Protein AF-A0A7K2EGH5-F1 (afdb_monomer)

pLDDT: mean 81.33, std 20.01, range [26.56, 98.5]

Structure (mmCIF, N/CA/C/O backbone):
data_AF-A0A7K2EGH5-F1
#
_entry.id   AF-A0A7K2EGH5-F1
#
loop_
_atom_site.group_PDB
_atom_site.id
_atom_site.type_symbol
_atom_site.label_atom_id
_atom_site.label_alt_id
_atom_site.label_comp_id
_atom_site.label_asym_id
_atom_site.label_entity_id
_atom_site.label_seq_id
_atom_site.pdbx_PDB_ins_code
_atom_site.Cartn_x
_atom_site.Cartn_y
_atom_site.Cartn_z
_atom_site.occupancy
_atom_site.B_iso_or_equiv
_atom_site.auth_seq_id
_atom_site.auth_comp_id
_atom_site.auth_asym_id
_atom_site.auth_atom_id
_atom_site.pdbx_PDB_model_num
ATOM 1 N N . MET A 1 1 ? 44.942 -10.253 -55.613 1.00 32.75 1 MET A N 1
ATOM 2 C CA . MET A 1 1 ? 45.503 -9.941 -56.945 1.00 32.75 1 MET A CA 1
ATOM 3 C C . MET A 1 1 ? 44.494 -10.437 -57.978 1.00 32.75 1 MET A C 1
ATOM 5 O O . MET A 1 1 ? 44.176 -11.612 -57.946 1.00 32.75 1 MET A O 1
ATOM 9 N N . ALA A 1 2 ? 43.910 -9.494 -58.725 1.00 34.31 2 ALA A N 1
ATOM 10 C CA . ALA A 1 2 ? 42.990 -9.564 -59.875 1.00 34.31 2 ALA A CA 1
ATOM 11 C C . ALA A 1 2 ? 42.270 -10.885 -60.254 1.00 34.31 2 ALA A C 1
ATOM 13 O O . ALA A 1 2 ? 42.917 -11.848 -60.643 1.00 34.31 2 ALA A O 1
ATOM 14 N N . TYR A 1 3 ? 40.927 -10.867 -60.277 1.00 30.36 3 TYR A N 1
ATOM 15 C CA . TYR A 1 3 ? 40.066 -10.806 -61.484 1.00 30.36 3 TYR A CA 1
ATOM 16 C C . TYR A 1 3 ? 38.635 -11.282 -61.155 1.00 30.36 3 TYR A C 1
ATOM 18 O O . TYR A 1 3 ? 38.460 -12.393 -60.674 1.00 30.36 3 TYR A O 1
ATOM 26 N N . SER A 1 4 ? 37.610 -10.492 -61.498 1.00 26.56 4 SER A N 1
ATOM 27 C CA . SER A 1 4 ? 36.359 -11.030 -62.060 1.00 26.56 4 SER A CA 1
ATOM 28 C C . SER A 1 4 ? 35.545 -9.918 -62.730 1.00 26.56 4 SER A C 1
ATOM 30 O O . SER A 1 4 ? 35.236 -8.892 -62.127 1.00 26.56 4 SER A O 1
ATOM 32 N N . LYS A 1 5 ? 35.243 -10.134 -64.010 1.00 35.88 5 LYS A N 1
ATOM 33 C CA . LYS A 1 5 ? 34.400 -9.339 -64.908 1.00 35.88 5 LYS A CA 1
ATOM 34 C C . LYS A 1 5 ? 33.495 -10.361 -65.607 1.00 35.88 5 LYS A C 1
ATOM 36 O O . LYS A 1 5 ? 34.054 -11.294 -66.165 1.00 35.88 5 LYS A O 1
ATOM 41 N N . HIS A 1 6 ? 32.172 -10.181 -65.559 1.00 31.16 6 HIS A N 1
ATOM 42 C CA . HIS A 1 6 ? 31.101 -10.632 -66.488 1.00 31.16 6 HIS A CA 1
ATOM 43 C C . HIS A 1 6 ? 29.769 -10.395 -65.731 1.00 31.16 6 HIS A C 1
ATOM 45 O O . HIS A 1 6 ? 29.645 -10.874 -64.615 1.00 31.16 6 HIS A O 1
ATOM 51 N N . LEU A 1 7 ? 28.799 -9.545 -66.098 1.00 32.88 7 LEU A N 1
ATOM 52 C CA . LEU A 1 7 ? 28.110 -9.219 -67.361 1.00 32.88 7 LEU A CA 1
ATOM 53 C C . LEU A 1 7 ? 27.307 -10.399 -67.941 1.00 32.88 7 LEU A C 1
ATOM 55 O O . LEU A 1 7 ? 27.859 -11.146 -68.734 1.00 32.88 7 LEU A O 1
ATOM 59 N N . PHE A 1 8 ? 26.027 -10.512 -67.547 1.00 29.58 8 PHE A N 1
ATOM 60 C CA . PHE A 1 8 ? 24.868 -11.018 -68.319 1.00 29.58 8 PHE A CA 1
ATOM 61 C C . PHE A 1 8 ? 23.580 -10.489 -67.638 1.00 29.58 8 PHE A C 1
ATOM 63 O O . PHE A 1 8 ? 23.379 -10.736 -66.457 1.00 29.58 8 PHE A O 1
ATOM 70 N N . THR A 1 9 ? 22.908 -9.465 -68.172 1.00 30.81 9 THR A N 1
ATOM 71 C CA . THR A 1 9 ? 21.774 -9.452 -69.130 1.00 30.81 9 THR A CA 1
ATOM 72 C C . THR A 1 9 ? 20.442 -9.994 -68.589 1.00 30.81 9 THR A C 1
ATOM 74 O O . THR A 1 9 ? 20.323 -11.149 -68.201 1.00 30.81 9 THR A O 1
ATOM 77 N N . ASN A 1 10 ? 19.440 -9.109 -68.641 1.00 31.25 10 ASN A N 1
ATOM 78 C CA . ASN A 1 10 ? 18.025 -9.282 -68.317 1.00 31.25 10 ASN A CA 1
ATOM 79 C C . ASN A 1 10 ? 17.342 -10.462 -69.028 1.00 31.25 10 ASN A C 1
ATOM 81 O O . ASN A 1 10 ? 17.524 -10.651 -70.230 1.00 31.25 10 ASN A O 1
ATOM 85 N N . LEU A 1 11 ? 16.423 -11.117 -68.315 1.00 30.14 11 LEU A N 1
ATOM 86 C CA . LEU A 1 11 ? 15.281 -11.832 -68.887 1.00 30.14 11 LEU A CA 1
ATOM 87 C C . LEU A 1 11 ? 14.050 -11.589 -68.006 1.00 30.14 11 LEU A C 1
ATOM 89 O O . LEU A 1 11 ? 13.949 -12.053 -66.874 1.00 30.14 11 LEU A O 1
ATOM 93 N N . THR A 1 12 ? 13.127 -10.805 -68.547 1.00 37.56 12 THR A N 1
ATOM 94 C CA . THR A 1 12 ? 11.738 -10.680 -68.116 1.00 37.56 12 THR A CA 1
ATOM 95 C C . THR A 1 12 ? 10.960 -11.936 -68.515 1.00 37.56 12 THR A C 1
ATOM 97 O O . THR A 1 12 ? 11.071 -12.380 -69.652 1.00 37.56 12 THR A O 1
ATOM 100 N N . SER A 1 13 ? 10.127 -12.478 -67.622 1.00 30.70 13 SER A N 1
ATOM 101 C CA . SER A 1 13 ? 8.712 -12.792 -67.903 1.00 30.70 13 SER A CA 1
ATOM 102 C C . SER A 1 13 ? 8.074 -13.608 -66.774 1.00 30.70 13 SER A C 1
ATOM 104 O O . SER A 1 13 ? 8.502 -14.708 -66.445 1.00 30.70 13 SER A O 1
ATOM 106 N N . ALA A 1 14 ? 7.001 -13.020 -66.251 1.00 31.66 14 ALA A N 1
ATOM 107 C CA . ALA A 1 14 ? 5.847 -13.587 -65.571 1.00 31.66 14 ALA A CA 1
ATOM 108 C C . ALA A 1 14 ? 5.720 -15.120 -65.474 1.00 31.66 14 ALA A C 1
ATOM 110 O O . ALA A 1 14 ? 5.573 -15.817 -66.476 1.00 31.66 14 ALA A O 1
ATOM 111 N N . MET A 1 15 ? 5.495 -15.589 -64.245 1.00 29.05 15 MET A N 1
ATOM 112 C CA . MET A 1 15 ? 4.479 -16.605 -63.999 1.00 29.05 15 MET A CA 1
ATOM 113 C C . MET A 1 15 ? 3.771 -16.315 -62.673 1.00 29.05 15 MET A C 1
ATOM 115 O O . MET A 1 15 ? 4.354 -16.372 -61.596 1.00 29.05 15 MET A O 1
ATOM 119 N N . ARG A 1 16 ? 2.492 -15.949 -62.799 1.00 35.00 16 ARG A N 1
ATOM 120 C CA . ARG A 1 16 ? 1.503 -15.906 -61.722 1.00 35.00 16 ARG A CA 1
ATOM 121 C C . ARG A 1 16 ? 1.398 -17.299 -61.114 1.00 35.00 16 ARG A C 1
ATOM 123 O O . ARG A 1 16 ? 1.138 -18.223 -61.876 1.00 35.00 16 ARG A O 1
ATOM 130 N N . HIS A 1 17 ? 1.489 -17.426 -59.794 1.00 31.05 17 HIS A N 1
ATOM 131 C CA . HIS A 1 17 ? 0.768 -18.449 -59.041 1.00 31.05 17 HIS A CA 1
ATOM 132 C C . HIS A 1 17 ? 0.193 -17.812 -57.776 1.00 31.05 17 HIS A C 1
ATOM 134 O O . HIS A 1 17 ? 0.881 -17.183 -56.979 1.00 31.05 17 HIS A O 1
ATOM 140 N N . THR A 1 18 ? -1.121 -17.932 -57.698 1.00 33.72 18 THR A N 1
ATOM 141 C CA . THR A 1 18 ? -2.037 -17.510 -56.651 1.00 33.72 18 THR A CA 1
ATOM 142 C C . THR A 1 18 ? -1.929 -18.477 -55.474 1.00 33.72 18 THR A C 1
ATOM 144 O O . THR A 1 18 ? -2.075 -19.673 -55.702 1.00 33.72 18 THR A O 1
ATOM 147 N N . ALA A 1 19 ? -1.755 -17.989 -54.243 1.00 30.47 19 ALA A N 1
ATOM 148 C CA . ALA A 1 19 ? -2.269 -18.640 -53.032 1.00 30.47 19 ALA A CA 1
ATOM 149 C C . ALA A 1 19 ? -2.114 -17.716 -51.812 1.00 30.47 19 ALA A C 1
ATOM 151 O O . ALA A 1 19 ? -1.002 -17.377 -51.429 1.00 30.47 19 ALA A O 1
ATOM 152 N N . PHE A 1 20 ? -3.267 -17.305 -51.268 1.00 35.19 20 PHE A N 1
ATOM 153 C CA . PHE A 1 20 ? -3.583 -17.117 -49.846 1.00 35.19 20 PHE A CA 1
ATOM 154 C C . PHE A 1 20 ? -2.434 -16.786 -48.886 1.00 35.19 20 PHE A C 1
ATOM 156 O O . PHE A 1 20 ? -1.647 -17.671 -48.611 1.00 35.19 20 PHE A O 1
ATOM 163 N N . TYR A 1 21 ? -2.464 -15.613 -48.240 1.00 29.14 21 TYR A N 1
ATOM 164 C CA . TYR A 1 21 ? -2.294 -15.513 -46.782 1.00 29.14 21 TYR A CA 1
ATOM 165 C C . TYR A 1 21 ? -2.886 -14.193 -46.258 1.00 29.14 21 TYR A C 1
ATOM 167 O O . TYR A 1 21 ? -2.481 -13.107 -46.655 1.00 29.14 21 TYR A O 1
ATOM 175 N N . LEU A 1 22 ? -3.905 -14.372 -45.414 1.00 27.28 22 LEU A N 1
ATOM 176 C CA . LEU A 1 22 ? -4.302 -13.585 -44.246 1.00 27.28 22 LEU A CA 1
ATOM 177 C C . LEU A 1 22 ? -4.285 -12.047 -44.327 1.00 27.28 22 LEU A C 1
ATOM 179 O O . LEU A 1 22 ? -3.252 -11.386 -44.294 1.00 27.28 22 LEU A O 1
ATOM 183 N N . PHE A 1 23 ? -5.495 -11.490 -44.290 1.00 33.00 23 PHE A N 1
ATOM 184 C CA . PHE A 1 23 ? -5.764 -10.177 -43.715 1.00 33.00 23 PHE A CA 1
ATOM 185 C C . PHE A 1 23 ? -5.203 -10.129 -42.284 1.00 33.00 23 PHE A C 1
ATOM 187 O O . PHE A 1 23 ? -5.751 -10.779 -41.398 1.00 33.00 23 PHE A O 1
ATOM 194 N N . THR A 1 24 ? -4.178 -9.315 -42.047 1.00 31.05 24 THR A N 1
ATOM 195 C CA . THR A 1 24 ? -3.902 -8.779 -40.710 1.00 31.05 24 THR A CA 1
ATOM 196 C C . THR A 1 24 ? -3.952 -7.267 -40.817 1.00 31.05 24 THR A C 1
ATOM 198 O O . THR A 1 24 ? -2.964 -6.588 -41.082 1.00 31.05 24 THR A O 1
ATOM 201 N N . VAL A 1 25 ? -5.165 -6.738 -40.691 1.00 28.34 25 VAL A N 1
ATOM 202 C CA . VAL A 1 25 ? -5.377 -5.328 -40.385 1.00 28.34 25 VAL A CA 1
ATOM 203 C C . VAL A 1 25 ? -5.115 -5.197 -38.887 1.00 28.34 25 VAL A C 1
ATOM 205 O O . VAL A 1 25 ? -6.014 -5.423 -38.085 1.00 28.34 25 VAL A O 1
ATOM 208 N N . THR A 1 26 ? -3.882 -4.874 -38.497 1.00 34.72 26 THR A N 1
ATOM 209 C CA . THR A 1 26 ? -3.624 -4.359 -37.146 1.00 34.72 26 THR A CA 1
ATOM 210 C C . THR A 1 26 ? -3.926 -2.871 -37.181 1.00 34.72 26 THR A C 1
ATOM 212 O O . THR A 1 26 ? -3.067 -2.032 -37.443 1.00 34.72 26 THR A O 1
ATOM 215 N N . LEU A 1 27 ? -5.204 -2.561 -37.003 1.00 30.80 27 LEU A N 1
ATOM 216 C CA . LEU A 1 27 ? -5.677 -1.216 -36.741 1.00 30.80 27 LEU A CA 1
ATOM 217 C C . LEU A 1 27 ? -5.320 -0.909 -35.280 1.00 30.80 27 LEU A C 1
ATOM 219 O O . LEU A 1 27 ? -6.081 -1.240 -34.376 1.00 30.80 27 LEU A O 1
ATOM 223 N N . LEU A 1 28 ? -4.151 -0.316 -35.027 1.00 36.62 28 LEU A N 1
ATOM 224 C CA . LEU A 1 28 ? -3.889 0.325 -33.739 1.00 36.62 28 LEU A CA 1
ATOM 225 C C . LEU A 1 28 ? -4.663 1.651 -33.736 1.00 36.62 28 LEU A C 1
ATOM 227 O O . LEU A 1 28 ? -4.104 2.721 -33.972 1.00 36.62 28 LEU A O 1
ATOM 231 N N . LEU A 1 29 ? -5.984 1.573 -33.539 1.00 30.59 29 LEU A N 1
ATOM 232 C CA . LEU A 1 29 ? -6.710 2.702 -32.979 1.00 30.59 29 LEU A CA 1
ATOM 233 C C . LEU A 1 29 ? -6.189 2.836 -31.549 1.00 30.59 29 LEU A C 1
ATOM 235 O O . LEU A 1 29 ? -6.614 2.110 -30.656 1.00 30.59 29 LEU A O 1
ATOM 239 N N . ILE A 1 30 ? -5.280 3.782 -31.334 1.00 40.62 30 ILE A N 1
ATOM 240 C CA . ILE A 1 30 ? -5.240 4.483 -30.056 1.00 40.62 30 ILE A CA 1
ATOM 241 C C . ILE A 1 30 ? -6.547 5.270 -30.042 1.00 40.62 30 ILE A C 1
ATOM 243 O O . ILE A 1 30 ? -6.625 6.405 -30.512 1.00 40.62 30 ILE A O 1
ATOM 247 N N . ALA A 1 31 ? -7.624 4.605 -29.629 1.00 34.78 31 ALA A N 1
ATOM 248 C CA . ALA A 1 31 ? -8.765 5.332 -29.142 1.00 34.78 31 ALA A CA 1
ATOM 249 C C . ALA A 1 31 ? -8.223 6.106 -27.941 1.00 34.78 31 ALA A C 1
ATOM 251 O O . ALA A 1 31 ? -7.806 5.513 -26.952 1.00 34.78 31 ALA A O 1
ATOM 252 N N . ALA A 1 32 ? -8.185 7.430 -28.050 1.00 39.72 32 ALA A N 1
ATOM 253 C CA . ALA A 1 32 ? -8.301 8.276 -26.878 1.00 39.72 32 ALA A CA 1
ATOM 254 C C . ALA A 1 32 ? -9.717 8.041 -26.325 1.00 39.72 32 ALA A C 1
ATOM 256 O O . ALA A 1 32 ? -10.619 8.848 -26.521 1.00 39.72 32 ALA A O 1
ATOM 257 N N . THR A 1 33 ? -9.955 6.846 -25.786 1.00 39.53 33 THR A N 1
ATOM 258 C CA . THR A 1 33 ? -11.069 6.585 -24.891 1.00 39.53 33 THR A CA 1
ATOM 259 C C . THR A 1 33 ? -10.842 7.484 -23.696 1.00 39.53 33 THR A C 1
ATOM 261 O O . THR A 1 33 ? -9.722 7.540 -23.188 1.00 39.53 33 THR A O 1
ATOM 264 N N . ASP A 1 34 ? -11.878 8.222 -23.306 1.00 43.69 34 ASP A N 1
ATOM 265 C CA . ASP A 1 34 ? -11.910 8.981 -22.062 1.00 43.69 34 ASP A CA 1
ATOM 266 C C . ASP A 1 34 ? -11.242 8.160 -20.952 1.00 43.69 34 ASP A C 1
ATOM 268 O O . ASP A 1 34 ? -11.784 7.155 -20.496 1.00 43.69 34 ASP A O 1
ATOM 272 N N . ALA A 1 35 ? -10.044 8.573 -20.527 1.00 50.75 35 ALA A N 1
ATOM 273 C CA . ALA A 1 35 ? -9.257 7.895 -19.491 1.00 50.75 35 ALA A CA 1
ATOM 274 C C . ALA A 1 35 ? -9.939 7.931 -18.104 1.00 50.75 35 ALA A C 1
ATOM 276 O O . ALA A 1 35 ? -9.420 7.405 -17.126 1.00 50.75 35 ALA A O 1
ATOM 277 N N . ARG A 1 36 ? -11.131 8.533 -18.024 1.00 53.69 36 ARG A N 1
ATOM 278 C CA . ARG A 1 36 ? -11.924 8.765 -16.816 1.00 53.69 36 ARG A CA 1
ATOM 279 C C . ARG A 1 36 ? -12.802 7.576 -16.402 1.00 53.69 36 ARG A C 1
ATOM 281 O O . ARG A 1 36 ? -13.695 7.754 -15.592 1.00 53.69 36 ARG A O 1
ATOM 288 N N . GLY A 1 37 ? -12.600 6.378 -16.958 1.00 61.28 37 GLY A N 1
ATOM 289 C CA . GLY A 1 37 ? -13.434 5.221 -16.592 1.00 61.28 37 GLY A CA 1
ATOM 290 C C . GLY A 1 37 ? -12.858 3.840 -16.888 1.00 61.28 37 GLY A C 1
ATOM 291 O O . GLY A 1 37 ? -13.597 2.860 -16.840 1.00 61.28 37 GLY A O 1
ATOM 292 N N . GLN A 1 38 ? -11.574 3.735 -17.234 1.00 74.19 38 GLN A N 1
ATOM 293 C CA . GLN A 1 38 ? -10.945 2.425 -17.369 1.00 74.19 38 GLN A CA 1
ATOM 294 C C . GLN A 1 38 ? -10.431 1.987 -15.997 1.00 74.19 38 GLN A C 1
ATOM 296 O O . GLN A 1 38 ? -9.644 2.717 -15.396 1.00 74.19 38 GLN A O 1
ATOM 301 N N . ALA A 1 39 ? -10.888 0.819 -15.537 1.00 83.81 39 ALA A N 1
ATOM 302 C CA . ALA A 1 39 ? -10.336 0.149 -14.365 1.00 83.81 39 ALA A CA 1
ATOM 303 C C . ALA A 1 39 ? -8.823 -0.051 -14.529 1.00 83.81 39 ALA A C 1
ATOM 305 O O . ALA A 1 39 ? -8.337 -0.295 -15.645 1.00 83.81 39 ALA A O 1
ATOM 306 N N . GLY A 1 40 ? -8.095 0.034 -13.420 1.00 87.81 40 GLY A N 1
ATOM 307 C CA . GLY A 1 40 ? -6.692 -0.333 -13.369 1.00 87.81 40 GLY A CA 1
ATOM 308 C C . GLY A 1 40 ? -6.459 -1.794 -13.773 1.00 87.81 40 GLY A C 1
ATOM 309 O O . GLY A 1 40 ? -7.398 -2.587 -13.882 1.00 87.81 40 GLY A O 1
ATOM 310 N N . PRO A 1 41 ? -5.202 -2.188 -14.038 1.00 89.62 41 PRO A N 1
ATOM 311 C CA . PRO A 1 41 ? -4.878 -3.605 -14.137 1.00 89.62 41 PRO A CA 1
ATOM 312 C C . PRO A 1 41 ? -5.256 -4.308 -12.820 1.00 89.62 41 PRO A C 1
ATOM 314 O O . PRO A 1 41 ? -5.110 -3.692 -11.763 1.00 89.62 41 PRO A O 1
ATOM 317 N N . PRO A 1 42 ? -5.712 -5.572 -12.853 1.00 93.25 42 PRO A N 1
ATOM 318 C CA . PRO A 1 42 ? -5.961 -6.327 -11.628 1.00 93.25 42 PRO A CA 1
ATOM 319 C C . PRO A 1 42 ? -4.677 -6.433 -10.803 1.00 93.25 42 PRO A C 1
ATOM 321 O O . PRO A 1 42 ? -3.599 -6.617 -11.376 1.00 93.25 42 PRO A O 1
ATOM 324 N N . LEU A 1 43 ? -4.799 -6.343 -9.475 1.00 93.19 43 LEU A N 1
ATOM 325 C CA . LEU A 1 43 ? -3.675 -6.570 -8.560 1.00 93.19 43 LEU A CA 1
ATOM 326 C C . LEU A 1 43 ? -3.119 -7.995 -8.722 1.00 93.19 43 LEU A C 1
ATOM 328 O O . LEU A 1 43 ? -1.907 -8.194 -8.723 1.00 93.19 43 LEU A O 1
ATOM 332 N N . GLY A 1 44 ? -4.022 -8.952 -8.948 1.00 90.00 44 GLY A N 1
ATOM 333 C CA . GLY A 1 44 ? -3.735 -10.382 -8.967 1.00 90.00 44 GLY A CA 1
ATOM 334 C C . GLY A 1 44 ? -4.083 -11.034 -7.633 1.00 90.00 44 GLY A C 1
ATOM 335 O O . GLY A 1 44 ? -4.383 -10.348 -6.655 1.00 90.00 44 GLY A O 1
ATOM 336 N N . ASP A 1 45 ? -4.052 -12.359 -7.620 1.00 87.50 45 ASP A N 1
ATOM 337 C CA . ASP A 1 45 ? -4.227 -13.149 -6.404 1.00 87.50 45 ASP A CA 1
ATOM 338 C C . ASP A 1 45 ? -2.913 -13.108 -5.602 1.00 87.50 45 ASP A C 1
ATOM 340 O O . ASP A 1 45 ? -1.834 -13.105 -6.201 1.00 87.50 45 ASP A O 1
ATOM 344 N N . ASP A 1 46 ? -2.986 -13.093 -4.269 1.00 90.75 46 ASP A N 1
ATOM 345 C CA . ASP A 1 46 ? -1.817 -13.222 -3.383 1.00 90.75 46 ASP A CA 1
ATOM 346 C C . ASP A 1 46 ? -0.678 -12.212 -3.653 1.00 90.75 46 ASP A C 1
ATOM 348 O O . ASP A 1 46 ? 0.501 -12.553 -3.788 1.00 90.75 46 ASP A O 1
ATOM 352 N N . PHE A 1 47 ? -1.017 -10.924 -3.724 1.00 94.25 47 PHE A N 1
ATOM 353 C CA . PHE A 1 47 ? -0.057 -9.873 -4.042 1.00 94.25 47 PHE A CA 1
ATOM 354 C C . PHE A 1 47 ? 0.766 -9.443 -2.824 1.00 94.25 47 PHE A C 1
ATOM 356 O O . PHE A 1 47 ? 0.266 -8.808 -1.892 1.00 94.25 47 PHE A O 1
ATOM 363 N N . ILE A 1 48 ? 2.071 -9.708 -2.879 1.00 95.38 48 ILE A N 1
ATOM 364 C CA . ILE A 1 48 ? 3.043 -9.253 -1.880 1.00 95.38 48 ILE A CA 1
ATOM 365 C C . ILE A 1 48 ? 3.478 -7.824 -2.202 1.00 95.38 48 ILE A C 1
ATOM 367 O O . ILE A 1 48 ? 4.055 -7.577 -3.255 1.00 95.38 48 ILE A O 1
ATOM 371 N N . PHE A 1 49 ? 3.263 -6.874 -1.297 1.00 96.50 49 PHE A N 1
ATOM 372 C CA . PHE A 1 49 ? 3.804 -5.515 -1.417 1.00 96.50 49 PHE A CA 1
ATOM 373 C C . PHE A 1 49 ? 5.244 -5.444 -0.916 1.00 96.50 49 PHE A C 1
ATOM 375 O O . PHE A 1 49 ? 6.081 -4.766 -1.523 1.00 96.50 49 PHE A O 1
ATOM 382 N N . PHE A 1 50 ? 5.524 -6.129 0.194 1.00 96.69 50 PHE A N 1
ATOM 383 C CA . PHE A 1 50 ? 6.814 -6.063 0.863 1.00 96.69 50 PHE A CA 1
ATOM 384 C C . PHE A 1 50 ? 7.107 -7.318 1.688 1.00 96.69 50 PHE A C 1
ATOM 386 O O . PHE A 1 50 ? 6.346 -7.637 2.594 1.00 96.69 50 PHE A O 1
ATOM 393 N N . VAL A 1 51 ? 8.246 -7.951 1.408 1.00 95.44 51 VAL A N 1
ATOM 394 C CA . VAL A 1 51 ? 8.929 -8.944 2.256 1.00 95.44 51 VAL A CA 1
ATOM 395 C C . VAL A 1 51 ? 10.420 -8.758 1.975 1.00 95.44 51 VAL A C 1
ATOM 397 O O . VAL A 1 51 ? 10.846 -8.958 0.838 1.00 95.44 51 VAL A O 1
ATOM 400 N N . ASN A 1 52 ? 11.210 -8.306 2.95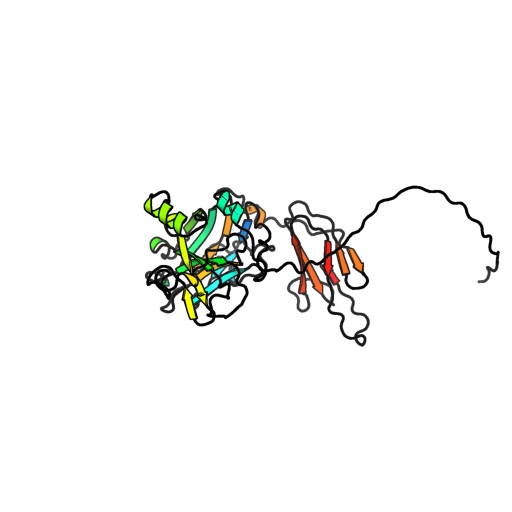6 1.00 92.56 52 ASN A N 1
ATOM 401 C CA . ASN A 1 52 ? 12.645 -7.995 2.787 1.00 92.56 52 ASN A CA 1
ATOM 402 C C . ASN A 1 52 ? 12.995 -7.031 1.634 1.00 92.56 52 ASN A C 1
ATOM 404 O O . ASN A 1 52 ? 14.138 -6.961 1.169 1.00 92.56 52 ASN A O 1
ATOM 408 N N . GLY A 1 53 ? 12.019 -6.264 1.158 1.00 90.75 53 GLY A N 1
ATOM 409 C CA . GLY A 1 53 ? 12.155 -5.420 -0.016 1.00 90.75 53 GLY A CA 1
ATOM 410 C C . GLY A 1 53 ? 10.811 -5.153 -0.678 1.00 90.75 53 GLY A C 1
ATOM 411 O O . GLY A 1 53 ? 9.878 -5.949 -0.596 1.00 90.75 53 GLY A O 1
ATOM 412 N N . THR A 1 54 ? 10.703 -4.003 -1.338 1.00 89.94 54 THR A N 1
ATOM 413 C CA . THR A 1 54 ? 9.495 -3.640 -2.083 1.00 89.94 54 THR A CA 1
ATOM 414 C C . THR A 1 54 ? 9.355 -4.518 -3.321 1.00 89.94 54 THR A C 1
ATOM 416 O O . THR A 1 54 ? 10.308 -4.665 -4.093 1.00 89.94 54 THR A O 1
ATOM 419 N N . ASN A 1 55 ? 8.150 -5.037 -3.557 1.00 87.62 55 ASN A N 1
ATOM 420 C CA . ASN A 1 55 ? 7.839 -5.754 -4.785 1.00 87.62 55 ASN A CA 1
ATOM 421 C C . ASN A 1 55 ? 8.103 -4.860 -6.007 1.00 87.62 55 ASN A C 1
ATOM 423 O O . ASN A 1 55 ? 7.657 -3.717 -6.087 1.00 87.62 55 ASN A O 1
ATOM 427 N N . THR A 1 56 ? 8.828 -5.398 -6.986 1.00 82.69 56 THR A N 1
ATOM 428 C CA . THR A 1 56 ? 9.224 -4.682 -8.208 1.00 82.69 56 THR A CA 1
ATOM 429 C C . THR A 1 56 ? 8.053 -4.194 -9.067 1.00 82.69 56 THR A C 1
ATOM 431 O O . THR A 1 56 ? 8.233 -3.271 -9.872 1.00 82.69 56 THR A O 1
ATOM 434 N N . LEU A 1 57 ? 6.873 -4.794 -8.886 1.00 84.19 57 LEU A N 1
ATOM 435 C CA . LEU A 1 57 ? 5.623 -4.410 -9.530 1.00 84.19 57 LEU A CA 1
ATOM 436 C C . LEU A 1 57 ? 4.975 -3.185 -8.888 1.00 84.19 57 LEU A C 1
ATOM 438 O O . LEU A 1 57 ? 4.160 -2.547 -9.549 1.00 84.19 57 LEU A O 1
ATOM 442 N N . VAL A 1 58 ? 5.360 -2.814 -7.661 1.00 89.69 58 VAL A N 1
ATOM 443 C CA . VAL A 1 58 ? 4.948 -1.557 -7.030 1.00 89.69 58 VAL A CA 1
ATOM 444 C C . VAL A 1 58 ? 5.760 -0.410 -7.649 1.00 89.69 58 VAL A C 1
ATOM 446 O O . VAL A 1 58 ? 6.986 -0.361 -7.502 1.00 89.69 58 VAL A O 1
ATOM 449 N N . PRO A 1 59 ? 5.124 0.533 -8.371 1.00 86.81 59 PRO A N 1
ATOM 450 C CA . PRO A 1 59 ? 5.864 1.517 -9.157 1.00 86.81 59 PRO A CA 1
ATOM 451 C C . PRO A 1 59 ? 6.723 2.493 -8.358 1.00 86.81 59 PRO A C 1
ATOM 453 O O . PRO A 1 59 ? 7.781 2.909 -8.845 1.00 86.81 59 PRO A O 1
ATOM 456 N N . SER A 1 60 ? 6.245 2.886 -7.182 1.00 91.94 60 SER A N 1
ATOM 457 C CA . SER A 1 60 ? 6.878 3.857 -6.298 1.00 91.94 60 SER A CA 1
ATOM 458 C C . SER A 1 60 ? 6.505 3.563 -4.845 1.00 91.94 60 SER A C 1
ATOM 460 O O . SER A 1 60 ? 5.462 2.976 -4.564 1.00 91.94 60 SER A O 1
ATOM 462 N N . PHE A 1 61 ? 7.388 3.939 -3.928 1.00 95.19 61 PHE A N 1
ATOM 463 C CA . PHE A 1 61 ? 7.242 3.713 -2.501 1.00 95.19 61 PHE A CA 1
ATOM 464 C C . PHE A 1 61 ? 7.890 4.872 -1.737 1.00 95.19 61 PHE A C 1
ATOM 466 O O . PHE A 1 61 ? 8.998 5.284 -2.085 1.00 95.19 61 PHE A O 1
ATOM 473 N N . ASP A 1 62 ? 7.190 5.383 -0.723 1.00 94.88 62 ASP A N 1
ATOM 474 C CA . ASP A 1 62 ? 7.584 6.596 0.012 1.00 94.88 62 ASP A CA 1
ATOM 475 C C . ASP A 1 62 ? 8.192 6.339 1.398 1.00 94.88 62 ASP A C 1
ATOM 477 O O . ASP A 1 62 ? 8.629 7.285 2.052 1.00 94.88 62 ASP A O 1
ATOM 481 N N . GLY A 1 63 ? 8.183 5.095 1.884 1.00 94.00 63 GLY A N 1
ATOM 482 C CA . GLY A 1 63 ? 8.814 4.754 3.159 1.00 94.00 63 GLY A CA 1
ATOM 483 C C . GLY A 1 63 ? 10.324 4.551 3.024 1.00 94.00 63 GLY A C 1
ATOM 484 O O . GLY A 1 63 ? 10.881 4.508 1.924 1.00 94.00 63 GLY A O 1
ATOM 485 N N . ASN A 1 64 ? 10.996 4.371 4.159 1.00 96.88 64 ASN A N 1
ATOM 486 C CA . ASN A 1 64 ? 12.392 3.943 4.173 1.00 96.88 64 ASN A CA 1
ATOM 487 C C . ASN A 1 64 ? 12.457 2.423 4.334 1.00 96.88 64 ASN A C 1
ATOM 489 O O . ASN A 1 64 ? 11.680 1.848 5.086 1.00 96.88 64 ASN A O 1
ATOM 493 N N . ILE A 1 65 ? 13.402 1.773 3.660 1.00 96.94 65 ILE A N 1
ATOM 494 C CA . ILE A 1 65 ? 13.732 0.368 3.928 1.00 96.94 65 ILE A CA 1
ATOM 495 C C . ILE A 1 65 ? 14.975 0.365 4.807 1.00 96.94 65 ILE A C 1
ATOM 497 O O . ILE A 1 65 ? 16.008 0.914 4.409 1.00 96.94 65 ILE A O 1
ATOM 501 N N . ILE A 1 66 ? 14.871 -0.234 5.988 1.00 97.25 66 ILE A N 1
ATOM 502 C CA . ILE A 1 66 ? 15.966 -0.338 6.956 1.00 97.25 66 ILE A CA 1
ATOM 503 C C . ILE A 1 66 ? 16.165 -1.798 7.370 1.00 97.25 66 ILE A C 1
ATOM 505 O O . ILE A 1 66 ? 15.266 -2.619 7.215 1.00 97.25 66 ILE A O 1
ATO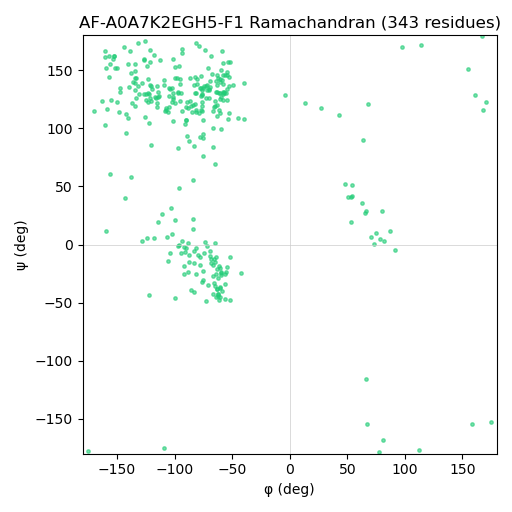M 509 N N . GLU A 1 67 ? 17.340 -2.124 7.903 1.00 97.44 67 GLU A N 1
ATOM 510 C CA . GLU A 1 67 ? 17.567 -3.416 8.563 1.00 97.44 67 GLU A CA 1
ATOM 511 C C . GLU A 1 67 ? 16.778 -3.457 9.880 1.00 97.44 67 GLU A C 1
ATOM 513 O O . GLU A 1 67 ? 16.802 -2.482 10.640 1.00 97.44 67 GLU A O 1
ATOM 518 N N . ASP A 1 68 ? 16.098 -4.571 10.164 1.00 95.00 68 ASP A N 1
ATOM 519 C CA . ASP A 1 68 ? 15.437 -4.780 11.451 1.00 95.00 68 ASP A CA 1
ATOM 520 C C . ASP A 1 68 ? 16.508 -4.808 12.558 1.00 95.00 68 ASP A C 1
ATOM 522 O O . ASP A 1 68 ? 17.398 -5.666 12.548 1.00 95.00 68 ASP A O 1
ATOM 526 N N . PRO A 1 69 ? 16.459 -3.900 13.550 1.00 89.56 69 PRO A N 1
ATOM 527 C CA . PRO A 1 69 ? 17.448 -3.881 14.623 1.00 89.56 69 PRO A CA 1
ATOM 528 C C . PRO A 1 69 ? 17.500 -5.177 15.445 1.00 89.56 69 PRO A C 1
ATOM 530 O O . PRO A 1 69 ? 18.515 -5.445 16.095 1.00 89.56 69 PRO A O 1
ATOM 533 N N . ALA A 1 70 ? 16.411 -5.953 15.466 1.00 91.12 70 ALA A N 1
ATOM 534 C CA . ALA A 1 70 ? 16.335 -7.240 16.150 1.00 91.12 70 ALA A CA 1
ATOM 535 C C . ALA A 1 70 ? 16.785 -8.418 15.268 1.00 91.12 70 ALA A C 1
ATOM 537 O O . ALA A 1 70 ? 17.227 -9.434 15.811 1.00 91.12 70 ALA A O 1
ATOM 538 N N . ASP A 1 71 ? 16.718 -8.275 13.943 1.00 92.31 71 ASP A N 1
ATOM 539 C CA . ASP A 1 71 ? 17.139 -9.277 12.965 1.00 92.31 71 ASP A CA 1
ATOM 540 C C . ASP A 1 71 ? 17.803 -8.609 11.744 1.00 92.31 71 ASP A C 1
ATOM 542 O O . ASP A 1 71 ? 17.127 -8.232 10.793 1.00 92.31 71 ASP A O 1
ATOM 546 N N . PRO A 1 72 ? 19.142 -8.505 11.698 1.00 91.12 72 PRO A N 1
ATOM 547 C CA . PRO A 1 72 ? 19.835 -7.828 10.602 1.00 91.12 72 PRO A CA 1
ATOM 548 C C . PRO A 1 72 ? 19.750 -8.577 9.262 1.00 91.12 72 PRO A C 1
ATOM 550 O O . PRO A 1 72 ? 20.260 -8.086 8.258 1.00 91.12 72 PRO A O 1
ATOM 553 N N . THR A 1 73 ? 19.180 -9.787 9.233 1.00 90.19 73 THR A N 1
ATOM 554 C CA . THR A 1 73 ? 18.888 -10.493 7.978 1.00 90.19 73 THR A CA 1
ATOM 555 C C . THR A 1 73 ? 17.524 -10.130 7.403 1.00 90.19 73 THR A C 1
ATOM 557 O O . THR A 1 73 ? 17.247 -10.483 6.259 1.00 90.19 73 THR A O 1
ATOM 560 N N . ASN A 1 74 ? 16.723 -9.396 8.175 1.00 94.12 74 ASN A N 1
ATOM 561 C CA . ASN A 1 74 ? 15.401 -8.934 7.818 1.00 94.12 74 ASN A CA 1
ATOM 562 C C . ASN A 1 74 ? 15.424 -7.434 7.479 1.00 94.12 74 ASN A C 1
ATOM 564 O O . ASN A 1 74 ? 16.026 -6.628 8.192 1.00 94.12 74 ASN A O 1
ATOM 568 N N . ALA A 1 75 ? 14.766 -7.047 6.394 1.00 96.56 75 ALA A N 1
ATOM 569 C CA . ALA A 1 75 ? 14.527 -5.658 6.031 1.00 96.56 75 ALA A CA 1
ATOM 570 C C . ALA A 1 75 ? 13.073 -5.311 6.338 1.00 96.56 75 ALA A C 1
ATOM 572 O O . ALA A 1 75 ? 12.175 -6.041 5.943 1.00 96.56 75 ALA A O 1
ATOM 573 N N . ILE A 1 76 ? 12.851 -4.161 6.971 1.00 98.12 76 ILE A N 1
ATOM 574 C CA . ILE A 1 76 ? 11.526 -3.655 7.342 1.00 98.12 76 ILE A CA 1
ATOM 575 C C . ILE A 1 76 ? 11.274 -2.289 6.711 1.00 98.12 76 ILE A C 1
ATOM 577 O O . ILE A 1 76 ? 12.204 -1.541 6.387 1.00 98.12 76 ILE A O 1
ATOM 581 N N . VAL A 1 77 ? 10.000 -1.947 6.563 1.00 98.25 77 VAL A N 1
ATOM 582 C CA . VAL A 1 77 ? 9.564 -0.603 6.204 1.00 98.25 77 VAL A CA 1
ATOM 583 C C . VAL A 1 77 ? 9.543 0.273 7.447 1.00 98.25 77 VAL A C 1
ATOM 585 O O . VAL A 1 77 ? 8.923 -0.069 8.445 1.00 98.25 77 VAL A O 1
ATOM 588 N N . GLU A 1 78 ? 10.154 1.445 7.359 1.00 98.19 78 GLU A N 1
ATOM 589 C CA . GLU A 1 78 ? 10.014 2.545 8.299 1.00 98.19 78 GLU A CA 1
ATOM 590 C C . GLU A 1 78 ? 9.136 3.645 7.688 1.00 98.19 78 GLU A C 1
ATOM 592 O O . GLU A 1 78 ? 9.499 4.285 6.696 1.00 98.19 78 GLU A O 1
ATOM 597 N N . TYR A 1 79 ? 8.002 3.909 8.336 1.00 97.50 79 TYR A N 1
ATOM 598 C CA . TYR A 1 79 ? 7.172 5.083 8.105 1.00 97.50 79 TYR A CA 1
ATOM 599 C C . TYR A 1 79 ? 7.419 6.107 9.206 1.00 97.50 79 TYR A C 1
ATOM 601 O O . TYR A 1 79 ? 6.984 5.954 10.353 1.00 97.50 79 TYR A O 1
ATOM 609 N N . VAL A 1 80 ? 8.126 7.177 8.854 1.00 96.00 80 VAL A N 1
ATOM 610 C CA . VAL A 1 80 ? 8.495 8.227 9.806 1.00 96.00 80 VAL A CA 1
ATOM 611 C C . VAL A 1 80 ? 7.285 9.112 10.070 1.00 96.00 80 VAL A C 1
ATOM 613 O O . VAL A 1 80 ? 6.615 9.533 9.127 1.00 96.00 80 VAL A O 1
ATOM 616 N N . TYR A 1 81 ? 7.012 9.437 11.335 1.00 93.69 81 TYR A N 1
ATOM 617 C CA . TYR A 1 81 ? 5.972 10.414 11.651 1.00 93.69 81 TYR A CA 1
ATOM 618 C C . TYR A 1 81 ? 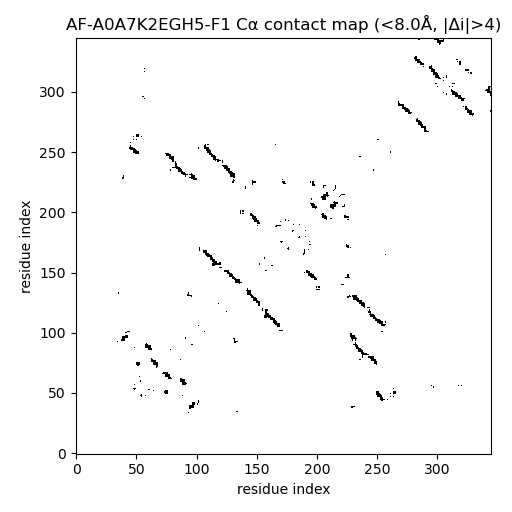6.230 11.721 10.893 1.00 93.69 81 TYR A C 1
ATOM 620 O O . TYR A 1 81 ? 7.282 12.355 11.018 1.00 93.69 81 TYR A O 1
ATOM 628 N N . GLY A 1 82 ? 5.229 12.140 10.135 1.00 84.50 82 GLY A N 1
ATOM 629 C CA . GLY A 1 82 ? 5.197 13.426 9.472 1.00 84.50 82 GLY A CA 1
ATOM 630 C C . GLY A 1 82 ? 3.830 14.037 9.702 1.00 84.50 82 GLY A C 1
ATOM 631 O O . GLY A 1 82 ? 2.811 13.368 9.580 1.00 84.50 82 GLY A O 1
ATOM 632 N N . ASN A 1 83 ? 3.825 15.307 10.077 1.00 83.81 83 ASN A N 1
ATOM 633 C CA . ASN A 1 83 ? 2.620 16.074 10.337 1.00 83.81 83 ASN A CA 1
ATOM 634 C C . ASN A 1 83 ? 1.642 16.011 9.139 1.00 83.81 83 ASN A C 1
ATOM 636 O O . ASN A 1 83 ? 1.940 16.615 8.107 1.00 83.81 83 ASN A O 1
ATOM 640 N N . TRP A 1 84 ? 0.520 15.287 9.270 1.00 86.62 84 TRP A N 1
ATOM 641 C CA . TRP A 1 84 ? -0.393 14.939 8.163 1.00 86.62 84 TRP A CA 1
ATOM 642 C C . TRP A 1 84 ? 0.292 14.243 6.976 1.00 86.62 84 TRP A C 1
ATOM 644 O O . TRP A 1 84 ? 0.026 14.559 5.816 1.00 86.62 84 TRP A O 1
ATOM 654 N N . ALA A 1 85 ? 1.209 13.313 7.244 1.00 90.12 85 ALA A N 1
ATOM 655 C CA . ALA A 1 85 ? 1.964 12.615 6.207 1.00 90.12 85 ALA A CA 1
ATOM 656 C C . ALA A 1 85 ? 1.358 11.256 5.862 1.00 90.12 85 ALA A C 1
ATOM 658 O O . ALA A 1 85 ? 1.136 10.422 6.744 1.00 90.12 85 ALA A O 1
ATOM 659 N N . PHE A 1 86 ? 1.170 11.024 4.561 1.00 93.81 86 PHE A N 1
ATOM 660 C CA . PHE A 1 86 ? 0.811 9.730 3.990 1.00 93.81 86 PHE A CA 1
ATOM 661 C C . PHE A 1 86 ? 2.005 9.155 3.232 1.00 93.81 86 PHE A C 1
ATOM 663 O O . PHE A 1 86 ? 2.437 9.725 2.231 1.00 93.81 86 PHE A O 1
ATOM 670 N N . GLN A 1 87 ? 2.532 8.035 3.718 1.00 96.75 87 GLN A N 1
ATOM 671 C CA . GLN A 1 87 ? 3.601 7.284 3.066 1.00 96.75 87 GLN A CA 1
ATOM 672 C C . GLN A 1 87 ? 3.043 5.925 2.649 1.00 96.75 87 GLN A C 1
ATOM 674 O O . GLN A 1 87 ? 2.375 5.260 3.442 1.00 96.75 87 GLN A O 1
ATOM 679 N N . ALA A 1 88 ? 3.281 5.529 1.401 1.00 97.56 88 ALA A N 1
ATOM 680 C CA . ALA A 1 88 ? 2.559 4.418 0.799 1.00 97.56 88 ALA A CA 1
ATOM 681 C C . ALA A 1 88 ? 3.349 3.690 -0.287 1.00 97.56 88 ALA A C 1
ATOM 683 O O . ALA A 1 88 ? 4.297 4.229 -0.862 1.00 97.56 88 ALA A O 1
ATOM 684 N N . PHE A 1 89 ? 2.887 2.480 -0.594 1.00 97.88 89 PHE A N 1
ATOM 685 C CA . PHE A 1 89 ? 3.058 1.834 -1.889 1.00 97.88 89 PHE A CA 1
ATOM 686 C C . PHE A 1 89 ? 2.142 2.539 -2.895 1.00 97.88 89 PHE A C 1
ATOM 688 O O . PHE A 1 89 ? 0.946 2.694 -2.636 1.00 97.88 89 PHE A O 1
ATOM 695 N N . ARG A 1 90 ? 2.705 3.004 -4.013 1.00 96.25 90 ARG A N 1
ATOM 696 C CA . ARG A 1 90 ? 2.020 3.884 -4.966 1.00 96.25 90 ARG A CA 1
ATOM 697 C C . ARG A 1 90 ? 1.958 3.294 -6.360 1.00 96.25 90 ARG A C 1
ATOM 699 O O . ARG A 1 90 ? 2.991 3.015 -6.973 1.00 96.25 90 ARG A O 1
ATOM 706 N N . PHE A 1 91 ? 0.744 3.224 -6.882 1.00 94.31 91 PHE A N 1
ATOM 707 C CA . PHE A 1 91 ? 0.422 2.933 -8.271 1.00 94.31 91 PHE A CA 1
ATOM 708 C C . PHE A 1 91 ? 0.274 4.234 -9.082 1.00 94.31 91 PHE A C 1
ATOM 710 O O . PHE A 1 91 ? 0.207 5.326 -8.507 1.00 94.31 91 PHE A O 1
ATOM 717 N N . PRO A 1 92 ? 0.287 4.165 -10.427 1.00 89.44 92 PRO A N 1
ATOM 718 C CA . PRO A 1 92 ? 0.246 5.355 -11.269 1.00 89.44 92 PRO A CA 1
ATOM 719 C C . PRO A 1 92 ? -1.063 6.121 -11.056 1.00 89.44 92 PRO A C 1
ATOM 721 O O . PRO A 1 92 ? -2.132 5.523 -11.095 1.00 89.44 92 PRO A O 1
ATOM 724 N N . ALA A 1 93 ? -0.989 7.435 -10.840 1.00 87.00 93 ALA A N 1
ATOM 725 C CA . ALA A 1 93 ? -2.155 8.262 -10.505 1.00 87.00 93 ALA A CA 1
ATOM 726 C C . ALA A 1 93 ? -3.228 8.314 -11.609 1.00 87.00 93 ALA A C 1
ATOM 728 O O . ALA A 1 93 ? -4.376 8.631 -11.345 1.00 87.00 93 ALA A O 1
ATOM 729 N N . ASP A 1 94 ? -2.864 8.021 -12.853 1.00 83.31 94 ASP A N 1
ATOM 730 C CA . ASP A 1 94 ? -3.771 8.004 -13.999 1.00 83.31 94 ASP A CA 1
ATOM 731 C C . ASP A 1 94 ? -4.585 6.703 -14.108 1.00 83.31 94 ASP A C 1
ATOM 733 O O . ASP A 1 94 ? -5.689 6.697 -14.666 1.00 83.31 94 ASP A O 1
ATOM 737 N N . VAL A 1 95 ? -4.066 5.603 -13.555 1.00 86.50 95 VAL A N 1
ATOM 738 C CA . VAL A 1 95 ? -4.631 4.259 -13.743 1.00 86.50 95 VAL A CA 1
ATOM 739 C C . VAL A 1 95 ? -5.000 3.581 -12.422 1.00 86.50 95 VAL A C 1
ATOM 741 O O . VAL A 1 95 ? -6.077 3.004 -12.333 1.00 86.50 95 VAL A O 1
ATOM 744 N N . GLY A 1 96 ? -4.152 3.665 -11.398 1.00 92.75 96 GLY A N 1
ATOM 745 C CA . GLY A 1 96 ? -4.287 2.897 -10.161 1.00 92.75 96 GLY A CA 1
ATOM 746 C C . GLY A 1 96 ? -4.082 1.393 -10.380 1.00 92.75 96 GLY A C 1
ATOM 747 O O . GLY A 1 96 ? -3.406 0.971 -11.323 1.00 92.75 96 GLY A O 1
ATOM 748 N N . VAL A 1 97 ? -4.670 0.592 -9.499 1.00 95.25 97 VAL A N 1
ATOM 749 C CA . VAL A 1 97 ? -4.762 -0.869 -9.574 1.00 95.25 97 VAL A CA 1
ATOM 750 C C . VAL A 1 97 ? -6.170 -1.317 -9.162 1.00 95.25 97 VAL A C 1
ATOM 752 O O . VAL A 1 97 ? -6.818 -0.676 -8.335 1.00 95.25 97 VAL A O 1
ATOM 755 N N . ASP A 1 98 ? -6.662 -2.402 -9.752 1.00 96.31 98 ASP A N 1
ATOM 756 C CA . ASP A 1 98 ? -7.993 -2.945 -9.479 1.00 96.31 98 ASP A CA 1
ATOM 757 C C . ASP A 1 98 ? -7.927 -4.030 -8.389 1.00 96.31 98 ASP A C 1
ATOM 759 O O . ASP A 1 98 ? -7.328 -5.089 -8.588 1.00 96.31 98 ASP A O 1
ATOM 763 N N . LEU A 1 99 ? -8.550 -3.744 -7.238 1.00 97.62 99 LEU A N 1
ATOM 764 C CA . LEU A 1 99 ? -8.718 -4.636 -6.079 1.00 97.62 99 LEU A CA 1
ATOM 765 C C . LEU A 1 99 ? -10.161 -5.155 -5.951 1.00 97.62 99 LEU A C 1
ATOM 767 O O . LEU A 1 99 ? -10.517 -5.787 -4.952 1.00 97.62 99 LEU A O 1
ATOM 771 N N . SER A 1 100 ? -11.036 -4.870 -6.919 1.00 96.31 100 SER A N 1
ATOM 772 C CA . SER A 1 100 ? -12.456 -5.220 -6.830 1.00 96.31 100 SER A CA 1
ATOM 773 C C . SER A 1 100 ? -12.680 -6.728 -6.711 1.00 96.31 100 SER A C 1
ATOM 775 O O . SER A 1 100 ? -13.565 -7.142 -5.956 1.00 96.31 100 SER A O 1
ATOM 777 N N . GLN A 1 101 ? -11.854 -7.524 -7.400 1.00 95.50 101 GLN A N 1
ATOM 778 C CA . GLN A 1 101 ? -11.881 -8.983 -7.346 1.00 95.50 101 GLN A CA 1
ATOM 779 C C . GLN A 1 101 ? -11.335 -9.507 -6.012 1.00 95.50 101 GLN A C 1
ATOM 781 O O . GLN A 1 101 ? -12.053 -10.250 -5.353 1.00 95.50 101 GLN A O 1
ATOM 786 N N . ASN A 1 102 ? -10.170 -9.029 -5.549 1.00 96.50 102 ASN A N 1
ATOM 787 C CA . ASN A 1 102 ? -9.611 -9.383 -4.234 1.00 96.50 102 ASN A CA 1
ATOM 788 C C . ASN A 1 102 ? -10.642 -9.171 -3.115 1.00 96.50 102 ASN A C 1
ATOM 790 O O . ASN A 1 102 ? -10.928 -10.053 -2.310 1.00 96.50 102 ASN A O 1
ATOM 794 N N . ARG A 1 103 ? -11.295 -8.003 -3.112 1.00 95.62 103 ARG A N 1
ATOM 795 C CA . ARG A 1 103 ? -12.371 -7.700 -2.162 1.00 95.62 103 ARG A CA 1
ATOM 796 C C . ARG A 1 103 ? -13.570 -8.642 -2.324 1.00 95.62 103 ARG A C 1
ATOM 798 O O . ARG A 1 103 ? -14.147 -9.065 -1.328 1.00 95.62 103 ARG A O 1
ATOM 805 N N . ALA A 1 104 ? -13.987 -8.942 -3.556 1.00 94.94 104 ALA A N 1
ATOM 806 C CA . ALA A 1 104 ? -15.122 -9.831 -3.812 1.00 94.94 104 ALA A CA 1
ATOM 807 C C . ALA A 1 104 ? -14.857 -11.279 -3.367 1.00 94.94 104 ALA A C 1
ATOM 809 O O . ALA A 1 104 ? -15.788 -11.945 -2.913 1.00 94.94 104 ALA A O 1
ATOM 810 N N . ASP A 1 105 ? -13.607 -11.728 -3.462 1.00 94.31 105 ASP A N 1
ATOM 811 C CA . ASP A 1 105 ? -13.165 -13.054 -3.028 1.00 94.31 105 ASP A CA 1
ATOM 812 C C . ASP A 1 105 ? -12.937 -13.140 -1.512 1.00 94.31 105 ASP A C 1
ATOM 814 O O . ASP A 1 105 ? -12.831 -14.236 -0.959 1.00 94.31 105 ASP A O 1
ATOM 818 N N . GLY A 1 106 ? -12.976 -11.998 -0.818 1.00 93.06 106 GLY A N 1
ATOM 819 C CA . GLY A 1 106 ? -12.784 -11.921 0.625 1.00 93.06 106 GLY A CA 1
ATOM 820 C C . GLY A 1 106 ? -11.315 -11.974 1.030 1.00 93.06 106 GLY A C 1
ATOM 821 O O . GLY A 1 106 ? -11.014 -12.440 2.129 1.00 93.06 106 GLY A O 1
ATOM 822 N N . ASP A 1 107 ? -10.418 -11.505 0.159 1.00 96.06 107 ASP A N 1
ATOM 823 C CA . ASP A 1 107 ? -9.001 -11.395 0.476 1.00 96.06 107 ASP A CA 1
ATOM 824 C C . ASP A 1 107 ? -8.768 -10.521 1.708 1.00 96.06 107 ASP A C 1
ATOM 826 O O . ASP A 1 107 ? -9.562 -9.652 2.097 1.00 96.06 107 ASP A O 1
ATOM 830 N N . VAL A 1 108 ? -7.621 -10.769 2.323 1.00 97.12 108 VAL A N 1
ATOM 831 C CA . VAL A 1 108 ? -7.233 -10.198 3.601 1.00 97.12 108 VAL A CA 1
ATOM 832 C C . VAL A 1 108 ? -5.951 -9.403 3.400 1.00 97.12 108 VAL A C 1
ATOM 834 O O . VAL A 1 108 ? -5.013 -9.883 2.768 1.00 97.12 108 VAL A O 1
ATOM 837 N N . LEU A 1 109 ? -5.910 -8.187 3.943 1.00 97.81 109 LEU A N 1
ATOM 838 C CA . LEU A 1 109 ? -4.668 -7.446 4.122 1.00 97.81 109 LEU A CA 1
ATOM 839 C C . LEU A 1 109 ? -3.926 -8.031 5.321 1.00 97.81 109 LEU A C 1
ATOM 841 O O . LEU A 1 109 ? -4.423 -7.969 6.448 1.00 97.81 109 LEU A O 1
ATOM 845 N N . HIS A 1 110 ? -2.727 -8.539 5.078 1.00 98.31 110 HIS A N 1
ATOM 846 C CA . HIS A 1 110 ? -1.817 -9.026 6.102 1.00 98.31 110 HIS A CA 1
ATOM 847 C C . HIS A 1 110 ? -0.629 -8.084 6.243 1.00 98.31 110 HIS A C 1
ATOM 849 O O . HIS A 1 110 ? -0.139 -7.537 5.251 1.00 98.31 110 HIS A O 1
ATOM 855 N N . ALA A 1 111 ? -0.193 -7.875 7.480 1.00 98.06 111 ALA A N 1
ATOM 856 C CA . ALA A 1 111 ? 1.028 -7.151 7.798 1.00 98.06 111 ALA A CA 1
ATOM 857 C C . ALA A 1 111 ? 1.516 -7.512 9.202 1.00 98.06 111 ALA A C 1
ATOM 859 O O . ALA A 1 111 ? 0.713 -7.738 10.109 1.00 98.06 111 ALA A O 1
ATOM 860 N N . ARG A 1 112 ? 2.826 -7.423 9.421 1.00 97.75 112 ARG A N 1
ATOM 861 C CA . ARG A 1 112 ? 3.398 -7.306 10.761 1.00 97.75 112 ARG A CA 1
ATOM 862 C C . ARG A 1 112 ? 3.630 -5.832 11.049 1.00 97.75 112 ARG A C 1
ATOM 864 O O . ARG A 1 112 ? 4.314 -5.151 10.290 1.00 97.75 112 ARG A O 1
ATOM 871 N N . ILE A 1 113 ? 3.064 -5.307 12.131 1.00 98.25 113 ILE A N 1
ATOM 872 C CA . ILE A 1 113 ? 3.153 -3.881 12.470 1.00 98.25 113 ILE A CA 1
ATOM 873 C C . ILE A 1 113 ? 3.791 -3.669 13.839 1.00 98.25 113 ILE A C 1
ATOM 875 O O . ILE A 1 113 ? 3.466 -4.351 14.807 1.00 98.25 113 ILE A O 1
ATOM 879 N N . TRP A 1 114 ? 4.684 -2.692 13.930 1.00 98.25 114 TRP A N 1
ATOM 880 C CA . TRP A 1 114 ? 5.214 -2.169 15.183 1.00 98.25 114 TRP A CA 1
ATOM 881 C C . TRP A 1 114 ? 4.923 -0.683 15.242 1.00 98.25 114 TRP A C 1
ATOM 883 O O . TRP A 1 114 ? 5.226 0.058 14.305 1.00 98.25 114 TRP A O 1
ATOM 893 N N . VAL A 1 115 ? 4.341 -0.225 16.343 1.00 98.25 115 VAL A N 1
ATOM 894 C CA . VAL A 1 115 ? 3.910 1.167 16.474 1.00 98.25 115 VAL A CA 1
ATOM 895 C C . VAL A 1 115 ? 4.543 1.777 17.709 1.00 98.25 115 VAL A C 1
ATOM 897 O O . VAL A 1 115 ? 4.370 1.269 18.819 1.00 98.25 115 VAL A O 1
ATOM 900 N N . ASP A 1 116 ? 5.255 2.890 17.517 1.00 97.94 116 ASP A N 1
ATOM 901 C CA . ASP A 1 116 ? 5.916 3.599 18.610 1.00 97.94 116 ASP A CA 1
ATOM 902 C C . ASP A 1 116 ? 4.895 3.988 19.699 1.00 97.94 116 ASP A C 1
ATOM 904 O O . ASP A 1 116 ? 3.864 4.589 19.364 1.00 97.94 116 ASP A O 1
ATOM 908 N N . PRO A 1 117 ? 5.169 3.710 20.992 1.00 97.81 117 PRO A N 1
ATOM 909 C CA . PRO A 1 117 ? 4.331 4.142 22.110 1.00 97.81 117 PRO A CA 1
ATOM 910 C C . PRO A 1 117 ? 4.047 5.648 22.167 1.00 97.81 117 PRO A C 1
ATOM 912 O O . PRO A 1 117 ? 3.082 6.063 22.803 1.00 97.81 117 PRO A O 1
ATOM 915 N N . ALA A 1 118 ? 4.844 6.489 21.505 1.00 97.19 118 ALA A N 1
ATOM 916 C CA . ALA A 1 118 ? 4.561 7.914 21.340 1.00 97.19 118 ALA A CA 1
ATOM 917 C C . ALA A 1 118 ? 3.253 8.188 20.570 1.00 97.19 118 ALA A C 1
ATOM 919 O O . ALA A 1 118 ? 2.704 9.284 20.667 1.00 97.19 118 ALA A O 1
ATOM 920 N N . ASN A 1 119 ? 2.733 7.200 19.836 1.00 96.56 119 ASN A N 1
ATOM 921 C CA . ASN A 1 119 ? 1.423 7.259 19.191 1.00 96.56 119 ASN A CA 1
ATOM 922 C C . ASN A 1 119 ? 0.257 6.927 20.144 1.00 96.56 119 ASN A C 1
ATOM 924 O O . ASN A 1 119 ? -0.904 7.002 19.727 1.00 96.56 119 ASN A O 1
ATOM 928 N N . ALA A 1 120 ? 0.523 6.563 21.404 1.00 95.38 120 ALA A N 1
ATOM 929 C CA . ALA A 1 120 ? -0.523 6.328 22.393 1.00 95.38 120 ALA A CA 1
ATOM 930 C C . ALA A 1 120 ? -1.368 7.598 22.602 1.00 95.38 120 ALA A C 1
ATOM 932 O O . ALA A 1 120 ? -0.848 8.694 22.833 1.00 95.38 120 ALA A O 1
ATOM 933 N N . GLY A 1 121 ? -2.686 7.465 22.480 1.00 92.00 121 GLY A N 1
ATOM 934 C CA . GLY A 1 121 ? -3.651 8.556 22.579 1.00 92.00 121 GLY A CA 1
ATOM 935 C C . GLY A 1 121 ? -3.680 9.509 21.379 1.00 92.00 121 GLY A C 1
ATOM 936 O O . GLY A 1 121 ? -4.479 10.447 21.389 1.00 92.00 121 GLY A O 1
ATOM 937 N N . MET A 1 122 ? -2.859 9.293 20.345 1.00 92.50 122 MET A N 1
ATOM 938 C CA . MET A 1 122 ? -2.879 10.132 19.143 1.00 92.50 122 MET A CA 1
ATOM 939 C C . MET A 1 122 ? -4.086 9.792 18.256 1.00 92.50 122 MET A C 1
ATOM 941 O O . MET A 1 122 ? -4.366 8.621 17.996 1.00 92.50 122 MET A O 1
ATOM 945 N N . PRO A 1 123 ? -4.847 10.774 17.761 1.00 89.00 123 PRO A N 1
ATOM 946 C CA . PRO A 1 123 ? -5.964 10.479 16.876 1.00 89.00 123 PRO A CA 1
ATOM 947 C C . PRO A 1 123 ? -5.470 10.008 15.498 1.00 89.00 123 PRO A C 1
ATOM 949 O O . PRO A 1 123 ? -4.395 10.390 15.042 1.00 89.00 123 PRO A O 1
ATOM 952 N N . ASN A 1 124 ? -6.290 9.185 14.837 1.00 87.62 124 ASN A N 1
ATOM 953 C CA . ASN A 1 124 ? -6.202 8.871 13.404 1.00 87.62 124 ASN A CA 1
ATOM 954 C C . ASN A 1 124 ? -4.814 8.432 12.885 1.00 87.62 124 ASN A C 1
ATOM 956 O O . ASN A 1 124 ? -4.391 8.797 11.791 1.00 87.62 124 ASN A O 1
ATOM 960 N N . VAL A 1 125 ? -4.119 7.609 13.669 1.00 93.25 125 VAL A N 1
ATOM 961 C CA . VAL A 1 125 ? -2.986 6.803 13.199 1.00 93.25 125 VAL A CA 1
ATOM 962 C C . VAL A 1 125 ? -3.556 5.553 12.529 1.00 93.25 125 VAL A C 1
ATOM 964 O O . VAL A 1 125 ? -4.262 4.775 13.181 1.00 93.25 125 VAL A O 1
ATOM 967 N N . GLN A 1 126 ? -3.339 5.398 11.223 1.00 95.12 126 GLN A N 1
ATOM 968 C CA . GLN A 1 126 ? -4.112 4.445 10.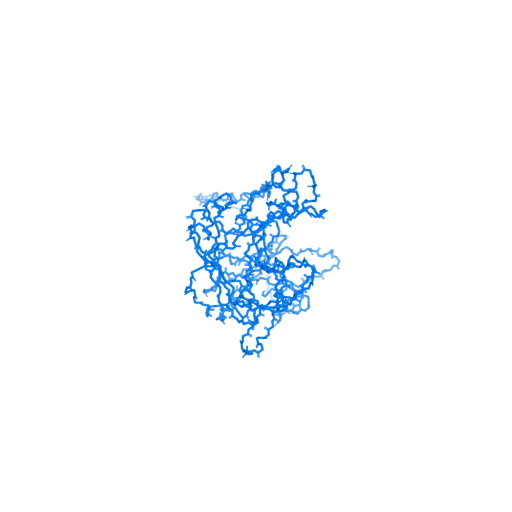426 1.00 95.12 126 GLN A CA 1
ATOM 969 C C . GLN A 1 126 ? -3.346 3.855 9.245 1.00 95.12 126 GLN A C 1
ATOM 971 O O . GLN A 1 126 ? -2.473 4.498 8.663 1.00 95.12 126 GLN A O 1
ATOM 976 N N . PHE A 1 127 ? -3.738 2.639 8.873 1.00 96.62 127 PHE A N 1
ATOM 977 C CA . PHE A 1 127 ? -3.457 2.080 7.558 1.00 96.62 127 PHE A CA 1
ATOM 978 C C . PHE A 1 127 ? -4.519 2.626 6.596 1.00 96.62 127 PHE A C 1
ATOM 980 O O . PHE A 1 127 ? -5.704 2.632 6.927 1.00 96.62 127 PHE A O 1
ATOM 987 N N . MET A 1 128 ? -4.120 3.155 5.445 1.00 96.25 128 MET A N 1
ATOM 988 C CA . MET A 1 128 ? -5.005 3.889 4.548 1.00 96.25 128 MET A CA 1
ATOM 989 C C . MET A 1 128 ? -4.822 3.460 3.101 1.00 96.25 128 MET A C 1
ATOM 991 O O . MET A 1 128 ? -3.707 3.255 2.624 1.00 96.25 128 MET A O 1
ATOM 995 N N . PHE A 1 129 ? -5.963 3.353 2.437 1.00 97.19 129 PHE A N 1
ATOM 996 C CA . PHE A 1 129 ? -6.133 3.143 1.019 1.00 97.19 129 PHE A CA 1
ATOM 997 C C . PHE A 1 129 ? -6.670 4.453 0.452 1.00 97.19 129 PHE A C 1
ATOM 999 O O . PHE A 1 129 ? -7.547 5.085 1.048 1.00 97.19 129 PHE A O 1
ATOM 1006 N N . GLU A 1 130 ? -6.139 4.860 -0.687 1.00 94.50 130 GLU A N 1
ATOM 1007 C CA . GLU A 1 130 ? -6.594 6.024 -1.436 1.00 94.50 130 GLU A CA 1
ATOM 1008 C C . GLU A 1 130 ? -6.785 5.595 -2.884 1.00 94.50 130 GLU A C 1
ATOM 1010 O O . GLU A 1 130 ? -5.900 4.940 -3.445 1.00 94.50 130 GLU A O 1
ATOM 1015 N N . ASP A 1 131 ? -7.940 5.897 -3.465 1.00 93.81 131 ASP A N 1
ATOM 1016 C CA . ASP A 1 131 ? -8.156 5.702 -4.892 1.00 93.81 131 ASP A CA 1
ATOM 1017 C C . ASP A 1 131 ? -7.512 6.831 -5.697 1.00 93.81 131 ASP A C 1
ATOM 1019 O O . ASP A 1 131 ? -6.938 7.786 -5.163 1.00 93.81 131 ASP A O 1
ATOM 1023 N N . LYS A 1 132 ? -7.492 6.655 -7.014 1.00 89.94 132 LYS A N 1
ATOM 1024 C CA . LYS A 1 132 ? -6.934 7.664 -7.899 1.00 89.94 132 LYS A CA 1
ATOM 1025 C C . LYS A 1 132 ? -7.802 8.919 -7.912 1.00 89.94 132 LYS A C 1
ATOM 1027 O O . LYS A 1 132 ? -8.983 8.900 -7.611 1.00 89.94 132 LYS A O 1
ATOM 1032 N N . THR A 1 133 ? -7.199 10.001 -8.374 1.00 85.06 133 THR A N 1
ATOM 1033 C CA . THR A 1 133 ? -7.866 11.279 -8.613 1.00 85.06 133 THR A CA 1
ATOM 1034 C C . THR A 1 133 ? -7.656 11.696 -10.060 1.00 85.06 133 THR A C 1
ATOM 1036 O O . THR A 1 133 ? -6.631 11.378 -10.668 1.00 85.06 133 THR A O 1
ATOM 1039 N N . ASP A 1 134 ? -8.569 12.491 -10.615 1.00 80.50 134 ASP A N 1
ATOM 1040 C CA . ASP A 1 134 ? -8.339 13.143 -11.908 1.00 80.50 134 ASP A CA 1
ATOM 1041 C C . ASP A 1 134 ? -7.343 14.321 -11.828 1.00 80.50 134 ASP A C 1
ATOM 1043 O O . ASP A 1 134 ? -7.075 14.986 -12.835 1.00 80.50 134 ASP A O 1
ATOM 1047 N N . GLY A 1 135 ? -6.788 14.580 -10.636 1.00 78.25 135 GLY A N 1
ATOM 1048 C CA . GLY A 1 135 ? -5.826 15.643 -10.356 1.00 78.25 135 GLY A CA 1
ATOM 1049 C C . GLY A 1 135 ? -6.438 17.042 -10.401 1.00 78.25 135 GLY A C 1
ATOM 1050 O O . GLY A 1 135 ? -5.709 18.036 -10.316 1.00 78.25 135 GLY A O 1
ATOM 1051 N N . SER A 1 136 ? -7.759 17.146 -10.557 1.00 77.88 136 SER A N 1
ATOM 1052 C CA . SER A 1 136 ? -8.463 18.416 -10.563 1.00 77.88 136 SER A CA 1
ATOM 1053 C C . SER A 1 136 ? -8.498 19.012 -9.158 1.00 77.88 136 SER A C 1
ATOM 1055 O O . SER A 1 136 ? -8.770 18.341 -8.167 1.00 77.88 136 SER A O 1
ATOM 1057 N N . SER A 1 137 ? -8.260 20.318 -9.071 1.00 70.31 137 SER A N 1
ATOM 1058 C CA . SER A 1 137 ? -8.444 21.100 -7.845 1.00 70.31 137 SER A CA 1
ATOM 1059 C C . SER A 1 137 ? -9.771 21.865 -7.847 1.00 70.31 137 SER A C 1
ATOM 1061 O O . SER A 1 137 ? -9.875 22.920 -7.221 1.00 70.31 137 SER A O 1
ATOM 1063 N N . ALA A 1 138 ? -10.741 21.440 -8.660 1.00 72.19 138 ALA A N 1
ATOM 1064 C CA . ALA A 1 138 ? -12.003 22.149 -8.813 1.00 72.19 138 ALA A CA 1
ATOM 1065 C C . ALA A 1 138 ? -12.929 21.898 -7.611 1.00 72.19 138 ALA A C 1
ATOM 1067 O O . ALA A 1 138 ? -13.417 20.793 -7.404 1.00 72.19 138 ALA A O 1
ATOM 1068 N N . ASP A 1 139 ? -13.239 22.951 -6.857 1.00 65.81 139 ASP A N 1
ATOM 1069 C CA . ASP A 1 139 ? -14.178 22.897 -5.725 1.00 65.81 139 ASP A CA 1
ATOM 1070 C C . ASP A 1 139 ? -15.661 23.039 -6.164 1.00 65.81 139 ASP A C 1
ATOM 1072 O O . ASP A 1 139 ? -16.520 23.458 -5.389 1.00 65.81 139 ASP A O 1
ATOM 1076 N N . ASP A 1 140 ? -15.985 22.740 -7.427 1.00 71.25 140 ASP A N 1
ATOM 1077 C CA . ASP A 1 140 ? -17.338 22.845 -8.003 1.00 71.25 140 ASP A CA 1
ATOM 1078 C C . ASP A 1 140 ? -18.060 21.489 -8.133 1.00 71.25 140 ASP A C 1
ATOM 1080 O O . ASP A 1 140 ? -19.133 21.409 -8.735 1.00 71.25 140 ASP A O 1
ATOM 1084 N N . GLY A 1 141 ? -17.476 20.430 -7.559 1.00 70.44 141 GLY A N 1
ATOM 1085 C CA . GLY A 1 141 ? -17.975 19.056 -7.642 1.00 70.44 141 GLY A CA 1
ATOM 1086 C C . GLY A 1 141 ? -17.652 18.351 -8.962 1.00 70.44 141 GLY A C 1
ATOM 1087 O O . GLY A 1 141 ? -18.112 17.235 -9.173 1.00 70.44 141 GLY A O 1
ATOM 1088 N N . SER A 1 142 ? -16.890 18.986 -9.861 1.00 77.00 142 SER A N 1
ATOM 1089 C CA . SER A 1 142 ? -16.386 18.335 -11.077 1.00 77.00 142 SER A CA 1
ATOM 1090 C C . SER A 1 142 ? -15.052 17.614 -10.883 1.00 77.00 142 SER A C 1
ATOM 1092 O O . SER A 1 142 ? -14.669 16.834 -11.756 1.00 77.00 142 SER A O 1
ATOM 1094 N N . ALA A 1 143 ? -14.346 17.891 -9.781 1.00 75.62 143 ALA A N 1
ATOM 1095 C CA . ALA A 1 143 ? -13.123 17.190 -9.422 1.00 75.62 143 ALA A CA 1
ATOM 1096 C C . ALA A 1 143 ? -13.435 15.796 -8.882 1.00 75.62 143 ALA A C 1
ATOM 1098 O O . ALA A 1 143 ? -14.308 15.634 -8.029 1.00 75.62 143 ALA A O 1
ATOM 1099 N N . ASP A 1 144 ? -12.673 14.824 -9.363 1.00 80.12 144 ASP A N 1
ATOM 1100 C CA . ASP A 1 144 ? -12.628 13.486 -8.798 1.00 80.12 144 ASP A CA 1
ATOM 1101 C C . ASP A 1 144 ? -11.547 13.484 -7.718 1.00 80.12 144 ASP A C 1
ATOM 1103 O O . ASP A 1 144 ? -10.353 13.427 -8.015 1.00 80.12 144 ASP A O 1
ATOM 1107 N N . LEU A 1 145 ? -11.958 13.724 -6.475 1.00 81.12 145 LEU A N 1
ATOM 1108 C CA . LEU A 1 145 ? -11.048 13.862 -5.344 1.00 81.12 145 LEU A CA 1
ATOM 1109 C C . LEU A 1 145 ? -10.628 12.481 -4.833 1.00 81.12 145 LEU A C 1
ATOM 1111 O O . LEU A 1 145 ? -11.492 11.615 -4.736 1.00 81.12 145 LEU A O 1
ATOM 1115 N N . PRO A 1 146 ? -9.364 12.303 -4.403 1.00 86.75 146 PRO A N 1
ATOM 1116 C CA . PRO A 1 146 ? -8.894 11.021 -3.904 1.00 86.75 146 PRO A CA 1
ATOM 1117 C C . PRO A 1 146 ? -9.675 10.644 -2.645 1.00 86.75 146 PRO A C 1
ATOM 1119 O O . PRO A 1 146 ? -9.570 11.286 -1.588 1.00 86.75 146 PRO A O 1
ATOM 1122 N N . PHE A 1 147 ? -10.502 9.623 -2.781 1.00 89.06 147 PHE A N 1
ATOM 1123 C CA . PHE A 1 147 ? -11.317 9.068 -1.734 1.00 89.06 147 PHE A CA 1
ATOM 1124 C C . PHE A 1 147 ? -10.503 8.103 -0.894 1.00 89.06 147 PHE A C 1
ATOM 1126 O O . PHE A 1 147 ? -9.647 7.361 -1.374 1.00 89.06 147 PHE A O 1
ATOM 1133 N N . ARG A 1 148 ? -10.783 8.094 0.406 1.00 91.31 148 ARG A N 1
ATOM 1134 C CA . ARG A 1 148 ? -9.985 7.341 1.364 1.00 91.31 148 ARG A CA 1
ATOM 1135 C C . ARG A 1 148 ? -10.811 6.309 2.102 1.00 91.31 148 ARG A C 1
ATOM 1137 O O . ARG A 1 148 ? -11.882 6.589 2.655 1.00 91.31 148 ARG A O 1
ATOM 1144 N N . LEU A 1 149 ? -10.211 5.139 2.216 1.00 93.44 149 LEU A N 1
ATOM 1145 C CA . LEU A 1 149 ? -10.639 4.050 3.068 1.00 93.44 149 LEU A CA 1
ATOM 1146 C C . LEU A 1 149 ? -9.541 3.813 4.107 1.00 93.44 149 LEU A C 1
ATOM 1148 O O . LEU A 1 149 ? -8.377 3.641 3.766 1.00 93.44 149 LEU A O 1
ATOM 1152 N N . ALA A 1 150 ? -9.887 3.828 5.389 1.00 94.38 150 ALA A N 1
ATOM 1153 C CA . ALA A 1 150 ? -8.910 3.739 6.464 1.00 94.38 150 ALA A CA 1
ATOM 1154 C C . ALA A 1 150 ? -9.255 2.641 7.464 1.00 94.38 150 ALA A C 1
ATOM 1156 O O . ALA A 1 150 ? -10.401 2.512 7.893 1.00 94.38 150 ALA A O 1
ATOM 1157 N N . TRP A 1 151 ? -8.235 1.913 7.894 1.00 96.69 151 TRP A N 1
ATOM 1158 C CA . TRP A 1 151 ? -8.271 1.029 9.043 1.00 96.69 151 TRP A CA 1
ATOM 1159 C C . TRP A 1 151 ? -7.504 1.680 10.194 1.00 96.69 151 TRP A C 1
ATOM 1161 O O . TRP A 1 151 ? -6.294 1.915 10.113 1.00 96.69 151 TRP A O 1
ATOM 1171 N N . ARG A 1 152 ? -8.212 2.028 11.274 1.00 94.25 152 ARG A N 1
ATOM 1172 C CA . ARG A 1 152 ? -7.586 2.695 12.424 1.00 94.25 152 ARG A CA 1
ATOM 1173 C C . ARG A 1 152 ? -6.796 1.688 13.245 1.00 94.25 152 ARG A C 1
ATOM 1175 O O . ARG A 1 152 ? -7.381 0.755 13.789 1.00 94.25 152 ARG A O 1
ATOM 1182 N N . ILE A 1 153 ? -5.504 1.954 13.424 1.00 96.88 153 ILE A N 1
ATOM 1183 C CA . ILE A 1 153 ? -4.642 1.127 14.267 1.00 96.88 153 ILE A CA 1
ATOM 1184 C C . ILE A 1 153 ? -5.143 1.234 15.720 1.00 96.88 153 ILE A C 1
ATOM 1186 O O . ILE A 1 153 ? -5.152 2.350 16.269 1.00 96.88 153 ILE A O 1
ATOM 1190 N N . PRO A 1 154 ? -5.557 0.118 16.354 1.00 96.50 154 PRO A N 1
ATOM 1191 C CA . PRO A 1 154 ? -6.034 0.103 17.732 1.00 96.50 154 PRO A CA 1
ATOM 1192 C C . PRO A 1 154 ? -5.014 0.679 18.707 1.00 96.50 154 PRO A C 1
ATOM 1194 O O . PRO A 1 154 ? -3.817 0.442 18.578 1.00 96.50 154 PRO A O 1
ATOM 1197 N N . GLU A 1 155 ? -5.497 1.342 19.755 1.00 96.06 155 GLU A N 1
ATOM 1198 C CA . GLU A 1 155 ? -4.648 1.831 20.850 1.00 96.06 155 GLU A CA 1
ATOM 1199 C C . GLU A 1 155 ? -3.835 0.700 21.501 1.00 96.06 155 GLU A C 1
ATOM 1201 O O . GLU A 1 155 ? -2.684 0.892 21.877 1.00 96.06 155 GLU A O 1
ATOM 1206 N N . SER A 1 156 ? -4.404 -0.507 21.573 1.00 96.88 156 SER A N 1
ATOM 1207 C CA . SER A 1 156 ? -3.735 -1.685 22.131 1.00 96.88 156 SER A CA 1
ATOM 1208 C C . SER A 1 156 ? -2.515 -2.154 21.336 1.00 96.88 156 SER A C 1
ATOM 1210 O O . SER A 1 156 ? -1.753 -2.947 21.869 1.00 96.88 156 SER A O 1
ATOM 1212 N N . MET A 1 157 ? -2.337 -1.700 20.091 1.00 98.06 157 MET A N 1
ATOM 1213 C CA . MET A 1 157 ? -1.175 -2.031 19.256 1.00 98.06 157 MET A CA 1
ATOM 1214 C C . MET A 1 157 ? -0.086 -0.949 19.301 1.00 98.06 157 MET A C 1
ATOM 1216 O O . MET A 1 157 ? 0.954 -1.090 18.668 1.00 98.06 157 MET A O 1
ATOM 1220 N N . ARG A 1 158 ? -0.308 0.149 20.036 1.00 97.19 158 ARG A N 1
ATOM 1221 C CA . ARG A 1 158 ? 0.612 1.297 20.144 1.00 97.19 158 ARG A CA 1
ATOM 1222 C C . ARG A 1 158 ? 1.483 1.183 21.384 1.00 97.19 158 ARG A C 1
ATOM 1224 O O . ARG A 1 158 ? 1.572 2.096 22.200 1.00 97.19 158 ARG A O 1
ATOM 1231 N N . ASP A 1 159 ? 2.063 0.009 21.558 1.00 97.75 159 ASP A N 1
ATOM 1232 C CA . ASP A 1 159 ? 2.758 -0.419 22.769 1.00 97.75 159 ASP A CA 1
ATOM 1233 C C . ASP A 1 159 ? 4.243 -0.724 22.526 1.00 97.75 159 ASP A C 1
ATOM 1235 O O . ASP A 1 159 ? 4.953 -1.157 23.438 1.00 97.75 159 ASP A O 1
ATOM 1239 N N . GLY A 1 160 ? 4.738 -0.460 21.313 1.00 97.38 160 GLY A N 1
ATOM 1240 C CA . GLY A 1 160 ? 6.111 -0.753 20.931 1.00 97.38 160 GLY A CA 1
ATOM 1241 C C . GLY A 1 160 ? 6.405 -2.251 20.882 1.00 97.38 160 GLY A C 1
ATOM 1242 O O . GLY A 1 160 ? 7.544 -2.648 21.143 1.00 97.38 160 GLY A O 1
ATOM 1243 N N . GLN A 1 161 ? 5.402 -3.081 20.588 1.00 97.81 161 GLN A N 1
ATOM 1244 C CA . GLN A 1 161 ? 5.562 -4.494 20.248 1.00 97.81 161 GLN A CA 1
ATOM 1245 C C . GLN A 1 161 ? 5.172 -4.744 18.787 1.00 97.81 161 GLN A C 1
ATOM 1247 O O . GLN A 1 161 ? 4.460 -3.948 18.177 1.00 97.81 161 GLN A O 1
ATOM 1252 N N . TRP A 1 162 ? 5.674 -5.844 18.222 1.00 97.94 162 TRP A N 1
ATOM 1253 C CA . TRP A 1 162 ? 5.229 -6.330 16.918 1.00 97.94 162 TRP A CA 1
ATOM 1254 C C . TRP A 1 162 ? 3.889 -7.052 17.063 1.00 97.94 162 TRP A C 1
ATOM 1256 O O . TRP A 1 162 ? 3.727 -7.885 17.957 1.00 97.94 162 TRP A O 1
ATOM 1266 N N . HIS A 1 163 ? 2.962 -6.757 16.159 1.00 98.06 163 HIS A N 1
ATOM 1267 C CA . HIS A 1 163 ? 1.650 -7.385 16.062 1.00 98.06 163 HIS A CA 1
ATOM 1268 C C . HIS A 1 163 ? 1.456 -7.909 14.646 1.00 98.06 163 HIS A C 1
ATOM 1270 O O . HIS A 1 163 ? 1.632 -7.163 13.687 1.00 98.06 163 HIS A O 1
ATOM 1276 N N . GLU A 1 164 ? 1.063 -9.170 14.527 1.00 97.50 164 GLU A N 1
ATOM 1277 C CA . GLU A 1 164 ? 0.536 -9.707 13.273 1.00 97.50 164 GLU A CA 1
ATOM 1278 C C . GLU A 1 164 ? -0.903 -9.217 13.113 1.00 97.50 164 GLU A C 1
ATOM 1280 O O . GLU A 1 164 ? -1.721 -9.360 14.031 1.00 97.50 164 GLU A O 1
ATOM 1285 N N . VAL A 1 165 ? -1.216 -8.619 11.967 1.00 97.06 165 VAL A N 1
ATOM 1286 C CA . VAL A 1 165 ? -2.567 -8.175 11.635 1.00 97.06 165 VAL A CA 1
ATOM 1287 C C . VAL A 1 165 ? -3.027 -8.824 10.342 1.00 97.06 165 VAL A C 1
ATOM 1289 O O . VAL A 1 165 ? -2.342 -8.773 9.328 1.00 97.06 165 VAL A O 1
ATOM 1292 N N . SER A 1 166 ? -4.225 -9.397 10.398 1.00 96.81 166 SER A N 1
ATOM 1293 C CA . SER A 1 166 ? -4.948 -9.960 9.262 1.00 96.81 166 SER A CA 1
ATOM 1294 C C . SER A 1 166 ? -6.316 -9.296 9.241 1.00 96.81 166 SER A C 1
ATOM 1296 O O . SER A 1 166 ? -7.123 -9.477 10.155 1.00 96.81 166 SER A O 1
ATOM 1298 N N . ILE A 1 167 ? -6.540 -8.442 8.248 1.00 96.19 167 ILE A N 1
ATOM 1299 C CA . ILE A 1 167 ? -7.692 -7.550 8.175 1.00 96.19 167 ILE A CA 1
ATOM 1300 C C . ILE A 1 167 ? -8.438 -7.837 6.865 1.00 96.19 167 ILE A C 1
ATOM 1302 O O . ILE A 1 167 ? -7.967 -7.427 5.801 1.00 96.19 167 ILE A O 1
ATOM 1306 N N . PRO A 1 168 ? -9.589 -8.534 6.908 1.00 96.06 168 PRO A N 1
ATOM 1307 C CA . PRO A 1 168 ? -10.448 -8.701 5.740 1.00 96.06 168 PRO A CA 1
ATOM 1308 C C . PRO A 1 168 ? -10.722 -7.364 5.051 1.00 96.06 168 PRO A C 1
ATOM 1310 O O . PRO A 1 168 ? -10.978 -6.359 5.727 1.00 96.06 168 PRO A O 1
ATOM 1313 N N . LEU A 1 169 ? -10.670 -7.336 3.718 1.00 96.38 169 LEU A N 1
ATOM 1314 C CA . LEU A 1 169 ? -11.051 -6.137 2.977 1.00 96.38 169 LEU A CA 1
ATOM 1315 C C . LEU A 1 169 ? -12.546 -5.831 3.222 1.00 96.38 169 LEU A C 1
ATOM 1317 O O . LEU A 1 169 ? -13.373 -6.746 3.240 1.00 96.38 169 LEU A O 1
ATOM 1321 N N . PRO A 1 170 ? -12.922 -4.560 3.446 1.00 95.44 170 PRO A N 1
ATOM 1322 C CA . PRO A 1 170 ? -14.281 -4.209 3.831 1.00 95.44 170 PRO A CA 1
ATOM 1323 C C . PRO A 1 170 ? -15.265 -4.321 2.654 1.00 95.44 170 PRO A C 1
ATOM 1325 O O . PRO A 1 170 ? -14.860 -4.390 1.489 1.00 95.44 170 PRO A O 1
ATOM 1328 N N . PRO A 1 171 ? -16.584 -4.275 2.930 1.00 95.38 171 PRO A N 1
ATOM 1329 C CA . PRO A 1 171 ? -17.603 -4.143 1.890 1.00 95.38 171 PRO A CA 1
ATOM 1330 C C . PRO A 1 171 ? -17.343 -2.961 0.946 1.00 95.38 171 PRO A C 1
ATOM 1332 O O . PRO A 1 171 ? -16.662 -2.007 1.320 1.00 95.38 171 PRO A O 1
ATOM 1335 N N . ALA A 1 172 ? -17.892 -3.014 -0.275 1.00 94.06 172 ALA A N 1
ATOM 1336 C CA . ALA A 1 172 ? -17.522 -2.089 -1.357 1.00 94.06 172 ALA A CA 1
ATOM 1337 C C . ALA A 1 172 ? -17.922 -0.644 -1.082 1.00 94.06 172 ALA A C 1
ATOM 1339 O O . ALA A 1 172 ? -17.312 0.265 -1.635 1.00 94.06 172 ALA A O 1
ATOM 1340 N N . THR A 1 173 ? -18.963 -0.451 -0.280 1.00 90.75 173 THR A N 1
ATOM 1341 C CA . THR A 1 173 ? -19.571 0.858 -0.064 1.00 90.75 173 THR A CA 1
ATOM 1342 C C . THR A 1 173 ? -19.667 1.188 1.413 1.00 90.75 173 THR A C 1
ATOM 1344 O O . THR A 1 173 ? -19.701 0.303 2.278 1.00 90.75 173 THR A O 1
ATOM 1347 N N . TYR A 1 174 ? -19.786 2.480 1.703 1.00 89.25 174 TYR A N 1
ATOM 1348 C CA . TYR A 1 174 ? -20.043 2.953 3.057 1.00 89.25 174 TYR A CA 1
ATOM 1349 C C . TYR A 1 174 ? -21.305 2.338 3.673 1.00 89.25 174 TYR A C 1
ATOM 1351 O O . TYR A 1 174 ? -21.258 1.851 4.802 1.00 89.25 174 TYR A O 1
ATOM 1359 N N . THR A 1 175 ? -22.423 2.312 2.939 1.00 88.69 175 THR A N 1
ATOM 1360 C CA . THR A 1 175 ? -23.684 1.755 3.455 1.00 88.69 175 THR A CA 1
ATOM 1361 C C . THR A 1 175 ? -23.545 0.281 3.818 1.00 88.69 175 THR A C 1
ATOM 1363 O O . THR A 1 175 ? -23.947 -0.108 4.909 1.00 88.69 175 THR A O 1
ATOM 1366 N N . GLU A 1 176 ? -22.923 -0.528 2.959 1.00 93.06 176 GLU A N 1
ATOM 1367 C CA . GLU A 1 176 ? -22.716 -1.950 3.251 1.00 93.06 176 GLU A CA 1
ATOM 1368 C C . GLU A 1 176 ? -21.817 -2.165 4.476 1.00 93.06 176 GLU A C 1
ATOM 1370 O O . GLU A 1 176 ? -22.080 -3.059 5.281 1.00 93.06 176 GLU A O 1
ATOM 1375 N N . LEU A 1 177 ? -20.777 -1.341 4.649 1.00 92.19 177 LEU A N 1
ATOM 1376 C CA . LEU A 1 177 ? -19.909 -1.399 5.824 1.00 92.19 177 LEU A CA 1
ATOM 1377 C C . LEU A 1 177 ? -20.675 -1.064 7.113 1.00 92.19 177 LEU A C 1
ATOM 1379 O O . LEU A 1 177 ? -20.528 -1.761 8.118 1.00 92.19 177 LEU A O 1
ATOM 1383 N N . GLU A 1 178 ? -21.495 -0.014 7.108 1.00 89.06 178 GLU A N 1
ATOM 1384 C CA . GLU A 1 178 ? -22.276 0.381 8.286 1.00 89.06 178 GLU A CA 1
ATOM 1385 C C . GLU A 1 178 ? -23.416 -0.597 8.597 1.00 89.06 178 GLU A C 1
ATOM 1387 O O . GLU A 1 178 ? -23.685 -0.878 9.771 1.00 89.06 178 GLU A O 1
ATOM 1392 N N . ASP A 1 179 ? -24.038 -1.182 7.573 1.00 91.88 179 ASP A N 1
ATOM 1393 C CA . ASP A 1 179 ? -25.004 -2.268 7.735 1.00 91.88 179 ASP A CA 1
ATOM 1394 C C . ASP A 1 179 ? -24.332 -3.497 8.365 1.00 91.88 179 ASP A C 1
ATOM 1396 O O . ASP A 1 179 ? -24.867 -4.064 9.321 1.00 91.88 179 ASP A O 1
ATOM 1400 N N . ALA A 1 180 ? -23.130 -3.866 7.907 1.00 93.94 180 ALA A N 1
ATOM 1401 C CA . ALA A 1 180 ? -22.354 -4.973 8.466 1.00 93.94 180 ALA A CA 1
ATOM 1402 C C . ALA A 1 180 ? -21.964 -4.732 9.938 1.00 93.94 180 ALA A C 1
ATOM 1404 O O . ALA A 1 180 ? -22.120 -5.619 10.785 1.00 93.94 180 ALA A O 1
ATOM 1405 N N . LYS A 1 181 ? -21.536 -3.510 10.284 1.00 91.44 181 LYS A N 1
ATOM 1406 C CA . LYS A 1 181 ? -21.280 -3.109 11.680 1.00 91.44 181 LYS A CA 1
ATOM 1407 C C . LYS A 1 181 ? -22.540 -3.199 12.533 1.00 91.44 181 LYS A C 1
ATOM 1409 O O . LYS A 1 181 ? -22.517 -3.786 13.612 1.00 91.44 181 LYS A O 1
ATOM 1414 N N . THR A 1 182 ? -23.653 -2.654 12.047 1.00 93.25 182 THR A N 1
ATOM 1415 C CA . THR A 1 182 ? -24.938 -2.648 12.765 1.00 93.25 182 THR A CA 1
ATOM 1416 C C . THR A 1 182 ? -25.464 -4.065 12.988 1.00 93.25 182 THR A C 1
ATOM 1418 O O . THR A 1 182 ? -25.991 -4.384 14.057 1.00 93.25 182 THR A O 1
ATOM 1421 N N . ALA A 1 183 ? -25.288 -4.937 11.996 1.00 95.81 183 ALA A N 1
ATOM 1422 C CA . ALA A 1 183 ? -25.647 -6.344 12.071 1.00 95.81 183 ALA A CA 1
ATOM 1423 C C . ALA A 1 183 ? -24.674 -7.182 12.927 1.00 95.81 183 ALA A C 1
ATOM 1425 O O . ALA A 1 183 ? -24.987 -8.336 13.217 1.00 95.81 183 ALA A O 1
ATOM 1426 N N . ASN A 1 184 ? -23.547 -6.611 13.377 1.00 93.69 184 ASN A N 1
ATOM 1427 C CA . ASN A 1 184 ? -22.436 -7.307 14.039 1.00 93.69 184 ASN A CA 1
ATOM 1428 C C . ASN A 1 184 ? -21.924 -8.505 13.221 1.00 93.69 184 ASN A C 1
ATOM 1430 O O . ASN A 1 184 ? -21.672 -9.577 13.769 1.00 93.69 184 ASN A O 1
ATOM 1434 N N . THR A 1 185 ? -21.828 -8.339 11.899 1.00 93.88 185 THR A N 1
ATOM 1435 C CA . THR A 1 185 ? -21.242 -9.349 11.002 1.00 93.88 185 THR A CA 1
ATOM 1436 C C . THR A 1 185 ? -19.747 -9.145 10.783 1.00 93.88 185 THR A C 1
ATOM 1438 O O . THR A 1 185 ? -19.137 -9.981 10.129 1.00 93.88 185 THR A O 1
ATOM 1441 N N . LEU A 1 186 ? -19.188 -8.047 11.299 1.00 91.00 186 LEU A N 1
ATOM 1442 C CA . LEU A 1 186 ? -17.749 -7.798 11.387 1.00 91.00 186 LEU A CA 1
ATOM 1443 C C . LEU A 1 186 ? -17.243 -8.222 12.775 1.00 91.00 186 LEU A C 1
ATOM 1445 O O . LEU A 1 186 ? -17.923 -7.946 13.772 1.00 91.00 186 LEU A O 1
ATOM 1449 N N . ASP A 1 187 ? -16.080 -8.868 12.855 1.00 87.25 187 ASP A N 1
ATOM 1450 C CA . ASP A 1 187 ? -15.442 -9.311 14.094 1.00 87.25 187 ASP A CA 1
ATOM 1451 C C . ASP A 1 187 ? -13.989 -8.829 14.330 1.00 87.25 187 ASP A C 1
ATOM 1453 O O . ASP A 1 187 ? -13.047 -8.984 13.558 1.00 87.25 187 ASP A O 1
ATOM 1457 N N . GLY A 1 188 ? -13.752 -8.273 15.522 1.00 91.69 188 GLY A N 1
ATOM 1458 C CA . GLY A 1 188 ? -12.404 -7.869 15.921 1.00 91.69 188 GLY A CA 1
ATOM 1459 C C . GLY A 1 188 ? -11.862 -6.714 15.070 1.00 91.69 188 GLY A C 1
ATOM 1460 O O . GLY A 1 188 ? -12.359 -5.590 15.183 1.00 91.69 188 GLY A O 1
ATOM 1461 N N . LEU A 1 189 ? -10.793 -6.956 14.302 1.00 92.94 189 LEU A N 1
ATOM 1462 C CA . LEU A 1 189 ? -10.038 -5.901 13.612 1.00 92.94 189 LEU A CA 1
ATOM 1463 C C . LEU A 1 189 ? -10.751 -5.346 12.373 1.00 92.94 189 LEU A C 1
ATOM 1465 O O . LEU A 1 189 ? -10.594 -4.162 12.085 1.00 92.94 189 LEU A O 1
ATOM 1469 N N . ASP A 1 190 ? -11.548 -6.139 11.663 1.00 92.31 190 ASP A N 1
ATOM 1470 C CA . ASP A 1 190 ? -12.287 -5.702 10.466 1.00 92.31 190 ASP A CA 1
ATOM 1471 C C . ASP A 1 190 ? -13.310 -4.579 10.765 1.00 92.31 190 ASP A C 1
ATOM 1473 O O . ASP A 1 190 ? -13.554 -3.690 9.948 1.00 92.31 190 ASP A O 1
ATOM 1477 N N . SER A 1 191 ? -13.843 -4.540 11.988 1.00 93.50 191 SER A N 1
ATOM 1478 C CA . SER A 1 191 ? -14.822 -3.555 12.448 1.00 93.50 191 SER A CA 1
ATOM 1479 C C . SER A 1 191 ? -14.259 -2.131 12.514 1.00 93.50 191 SER A C 1
ATOM 1481 O O . SER A 1 191 ? -15.010 -1.158 12.644 1.00 93.50 191 SER A O 1
ATOM 1483 N N . LEU A 1 192 ? -12.934 -1.996 12.400 1.00 94.44 192 LEU A N 1
ATOM 1484 C CA . LEU A 1 192 ? -12.203 -0.737 12.488 1.00 94.44 192 LEU A CA 1
ATOM 1485 C C . LEU A 1 192 ? -12.028 -0.036 11.136 1.00 94.44 192 LEU A C 1
ATOM 1487 O O . LEU A 1 192 ? -11.508 1.085 11.107 1.00 94.44 192 LEU A O 1
ATOM 1491 N N . TRP A 1 193 ? -12.484 -0.648 10.038 1.00 94.81 193 TRP A N 1
ATOM 1492 C CA . TRP A 1 193 ? -12.572 0.012 8.739 1.00 94.81 193 TRP A CA 1
ATOM 1493 C C . TRP A 1 193 ? -13.530 1.204 8.762 1.00 94.81 193 TRP A C 1
ATOM 1495 O O . TRP A 1 193 ? -14.591 1.189 9.400 1.00 94.81 193 TRP A O 1
ATOM 1505 N N . LYS A 1 194 ? -13.170 2.250 8.019 1.00 91.31 194 LYS A N 1
ATOM 1506 C CA . LYS A 1 194 ? -13.965 3.461 7.826 1.00 91.31 194 LYS A CA 1
ATOM 1507 C C . LYS A 1 194 ? -13.745 4.038 6.435 1.00 91.31 194 LYS A C 1
ATOM 1509 O O . LYS A 1 194 ? -12.610 4.300 6.050 1.00 91.31 194 LYS A O 1
ATOM 1514 N N . TYR A 1 195 ? -14.834 4.349 5.743 1.00 89.62 195 TYR A N 1
ATOM 1515 C CA . TYR A 1 195 ? -14.802 5.285 4.623 1.00 89.62 195 TYR A CA 1
ATOM 1516 C C . TYR A 1 195 ? -14.698 6.698 5.192 1.00 89.62 195 TYR A C 1
ATOM 1518 O O . TYR A 1 195 ? -15.634 7.191 5.822 1.00 89.62 195 TYR A O 1
ATOM 1526 N N . VAL A 1 196 ? -13.522 7.312 5.053 1.00 84.06 196 VAL A N 1
ATOM 1527 C CA . VAL A 1 196 ? -13.220 8.616 5.675 1.00 84.06 196 VAL A CA 1
ATOM 1528 C C . VAL A 1 196 ? -13.437 9.786 4.718 1.00 84.06 196 VAL A C 1
ATOM 1530 O O . VAL A 1 196 ? -13.278 10.939 5.118 1.00 84.06 196 VAL A O 1
ATOM 1533 N N . GLY A 1 197 ? -13.843 9.489 3.483 1.00 82.75 197 GLY A N 1
ATOM 1534 C CA . GLY A 1 197 ? -14.142 10.477 2.461 1.00 82.75 197 GLY A CA 1
ATOM 1535 C C . GLY A 1 197 ? -12.904 11.013 1.746 1.00 82.75 197 GLY A C 1
ATOM 1536 O O . GLY A 1 197 ? -11.805 10.473 1.890 1.00 82.75 197 GLY A O 1
ATOM 1537 N N . ALA A 1 198 ? -13.065 12.080 0.971 1.00 79.56 198 ALA A N 1
ATOM 1538 C CA . ALA A 1 198 ? -12.012 12.613 0.112 1.00 79.56 198 ALA A CA 1
ATOM 1539 C C . ALA A 1 198 ? -11.319 13.857 0.688 1.00 79.56 198 ALA A C 1
ATOM 1541 O O . ALA A 1 198 ? -11.875 14.559 1.536 1.00 79.56 198 ALA A O 1
ATOM 1542 N N . TRP A 1 199 ? -10.110 14.157 0.208 1.00 72.31 199 TRP A N 1
ATOM 1543 C CA . TRP A 1 199 ? -9.475 15.468 0.401 1.00 72.31 199 TRP A CA 1
ATOM 1544 C C . TRP A 1 199 ? -9.583 16.311 -0.863 1.00 72.31 199 TRP A C 1
ATOM 1546 O O . TRP A 1 199 ? -9.234 15.849 -1.943 1.00 72.31 199 TRP A O 1
ATOM 1556 N N . SER A 1 200 ? -9.948 17.586 -0.725 1.00 61.81 200 SER A N 1
ATOM 1557 C CA . SER A 1 200 ? -9.681 18.583 -1.762 1.00 61.81 200 SER A CA 1
ATOM 1558 C C . SER A 1 200 ? -8.288 19.187 -1.581 1.00 61.81 200 SER A C 1
ATOM 1560 O O . SER A 1 200 ? -7.829 19.448 -0.465 1.00 61.81 200 SER A O 1
ATOM 1562 N N . SER A 1 201 ? -7.619 19.472 -2.700 1.00 54.34 201 SER A N 1
ATOM 1563 C CA . SER A 1 201 ? -6.343 20.200 -2.737 1.00 54.34 201 SER A CA 1
ATOM 1564 C C . SER A 1 201 ? -6.462 21.653 -2.238 1.00 54.34 201 SER A C 1
ATOM 1566 O O . SER A 1 201 ? -5.448 22.297 -1.967 1.00 54.34 201 SER A O 1
ATOM 1568 N N . GLY A 1 202 ? -7.690 22.153 -2.044 1.00 53.38 202 GLY A N 1
ATOM 1569 C CA . GLY A 1 202 ? -8.019 23.417 -1.380 1.00 53.38 202 GLY A CA 1
ATOM 1570 C C . GLY A 1 202 ? -8.195 23.321 0.143 1.00 53.38 202 GLY A C 1
ATOM 1571 O O . GLY A 1 202 ? -8.479 24.336 0.781 1.00 53.38 202 GLY A O 1
ATOM 1572 N N . GLY A 1 203 ? -8.014 22.138 0.744 1.00 53.66 203 GLY A N 1
ATOM 1573 C CA . GLY A 1 203 ? -8.133 21.919 2.190 1.00 53.66 203 GLY A CA 1
ATOM 1574 C C . GLY A 1 203 ? -9.553 21.611 2.676 1.00 53.66 203 GLY A C 1
ATOM 1575 O O . GLY A 1 203 ? -9.795 21.620 3.884 1.00 53.66 203 GLY A O 1
ATOM 1576 N N . PHE A 1 204 ? -10.493 21.329 1.771 1.00 54.06 204 PHE A N 1
ATOM 1577 C CA . PHE A 1 204 ? -11.822 20.853 2.143 1.00 54.06 204 PHE A CA 1
ATOM 1578 C C . PHE A 1 204 ? -11.810 19.323 2.202 1.00 54.06 204 PHE A C 1
ATOM 1580 O O . PHE A 1 204 ? -11.751 18.659 1.173 1.00 54.06 204 PHE A O 1
ATOM 1587 N N . GLY A 1 205 ? -11.847 18.750 3.405 1.00 60.28 205 GLY A N 1
ATOM 1588 C CA . GLY A 1 205 ? -12.185 17.335 3.565 1.00 60.28 205 GLY A CA 1
ATOM 1589 C C . GLY A 1 205 ? -13.672 17.138 3.287 1.00 60.28 205 GLY A C 1
ATOM 1590 O O . GLY A 1 205 ? -14.491 17.909 3.776 1.00 60.28 205 GLY A O 1
ATOM 1591 N N . VAL A 1 206 ? -14.048 16.145 2.496 1.00 64.38 206 VAL A N 1
ATOM 1592 C CA . VAL A 1 206 ? -15.431 15.660 2.455 1.00 64.38 206 VAL A CA 1
ATOM 1593 C C . VAL A 1 206 ? -15.438 14.394 3.285 1.00 64.38 206 VAL A C 1
ATOM 1595 O O . VAL A 1 206 ? -14.631 13.513 3.019 1.00 64.38 206 VAL A O 1
ATOM 1598 N N . GLY A 1 207 ? -16.302 14.293 4.292 1.00 61.22 207 GLY A N 1
ATOM 1599 C CA . GLY A 1 207 ? -16.280 13.162 5.217 1.00 61.22 207 GLY A CA 1
ATOM 1600 C C . GLY A 1 207 ? -17.640 12.858 5.833 1.00 61.22 207 GLY A C 1
ATOM 1601 O O . GLY A 1 207 ? -18.561 13.681 5.821 1.00 61.22 207 GLY A O 1
ATOM 1602 N N . VAL A 1 208 ? -17.771 11.651 6.387 1.00 50.47 208 VAL A N 1
ATOM 1603 C CA . VAL A 1 208 ? -18.939 11.261 7.188 1.00 50.47 208 VAL A CA 1
ATOM 1604 C C . VAL A 1 208 ? -18.755 11.770 8.614 1.00 50.47 208 VAL A C 1
ATOM 1606 O O . VAL A 1 208 ? -17.820 11.371 9.309 1.00 50.47 208 VAL A O 1
ATOM 1609 N N . GLY A 1 209 ? -19.691 12.608 9.066 1.00 53.81 209 GLY A N 1
ATOM 1610 C CA . GLY A 1 209 ? -19.716 13.147 10.426 1.00 53.81 209 GLY A CA 1
ATOM 1611 C C . GLY A 1 209 ? -18.721 14.282 10.688 1.00 53.81 209 GLY A C 1
ATOM 1612 O O . GLY A 1 209 ? -17.987 14.728 9.812 1.00 53.81 209 GLY A O 1
ATOM 1613 N N . ASP A 1 210 ? -18.722 14.755 11.931 1.00 48.94 210 ASP A N 1
ATOM 1614 C CA . ASP A 1 210 ? -18.015 15.960 12.386 1.00 48.94 210 ASP A CA 1
ATOM 1615 C C . ASP A 1 210 ? -16.483 15.787 12.459 1.00 48.94 210 ASP A C 1
ATOM 1617 O O . ASP A 1 210 ? -15.773 16.716 12.846 1.00 48.94 210 ASP A O 1
ATOM 1621 N N . GLU A 1 211 ? -15.960 14.596 12.145 1.00 54.09 211 GLU A N 1
ATOM 1622 C CA . GLU A 1 211 ? -14.551 14.278 12.369 1.00 54.09 211 GLU A CA 1
ATOM 1623 C C . GLU A 1 211 ? -13.622 14.925 11.324 1.00 54.09 211 GLU A C 1
ATOM 1625 O O . GLU A 1 211 ? -12.525 15.297 11.726 1.00 54.09 211 GLU A O 1
ATOM 1630 N N . LEU A 1 212 ? -14.015 15.137 10.049 1.00 53.25 212 LEU A N 1
ATOM 1631 C CA . LEU A 1 212 ? -13.111 15.685 9.004 1.00 53.25 212 LEU A CA 1
ATOM 1632 C C . LEU A 1 212 ? -13.802 16.400 7.803 1.00 53.25 212 LEU A C 1
ATOM 1634 O O . LEU A 1 212 ? -13.589 16.031 6.649 1.00 53.25 212 LEU A O 1
ATOM 1638 N N . GLY A 1 213 ? -14.557 17.481 8.045 1.00 48.62 213 GLY A N 1
ATOM 1639 C CA . GLY A 1 213 ? -15.014 18.429 7.000 1.00 48.62 213 GLY A CA 1
ATOM 1640 C C . GLY A 1 213 ? -16.528 18.429 6.734 1.00 48.62 213 GLY A C 1
ATOM 1641 O O . GLY A 1 213 ? -17.247 17.792 7.501 1.00 48.62 213 GLY A O 1
ATOM 1642 N N . PRO A 1 214 ? -17.059 19.207 5.754 1.00 44.47 214 PRO A N 1
ATOM 1643 C CA . PRO A 1 214 ? -18.487 19.271 5.442 1.00 44.47 214 PRO A CA 1
ATOM 1644 C C . PRO A 1 214 ? -19.109 17.879 5.402 1.00 44.47 214 PRO A C 1
ATOM 1646 O O . PRO A 1 214 ? -18.856 17.084 4.498 1.00 44.47 214 PRO A O 1
ATOM 1649 N N . ASN A 1 215 ? -19.916 17.615 6.425 1.00 56.00 215 ASN A N 1
ATOM 1650 C CA . ASN A 1 215 ? -20.598 16.357 6.634 1.00 56.00 215 ASN A CA 1
ATOM 1651 C C . ASN A 1 215 ? -21.367 15.990 5.353 1.00 56.00 215 ASN A C 1
ATOM 1653 O O . ASN A 1 215 ? -22.034 16.849 4.772 1.00 56.00 215 ASN A O 1
ATOM 1657 N N . THR A 1 216 ? -21.313 14.724 4.935 1.00 56.16 216 THR A N 1
ATOM 1658 C CA . THR A 1 216 ? -22.185 14.141 3.888 1.00 56.16 216 THR A CA 1
ATOM 1659 C C . THR A 1 216 ? -23.662 14.553 3.990 1.00 56.16 216 THR A C 1
ATOM 1661 O O . THR A 1 216 ? -24.369 14.572 2.988 1.00 56.16 216 THR A O 1
ATOM 1664 N N . VAL A 1 217 ? -24.129 14.928 5.185 1.00 62.31 217 VAL A N 1
ATOM 1665 C CA . VAL A 1 217 ? -25.462 15.497 5.429 1.00 62.31 217 VAL A CA 1
ATOM 1666 C C . VAL A 1 217 ? -25.649 16.883 4.795 1.00 62.31 217 VAL A C 1
ATOM 1668 O O . VAL A 1 217 ? -26.701 17.150 4.218 1.00 62.31 217 VAL A O 1
ATOM 1671 N N . ASP A 1 218 ? -24.647 17.757 4.887 1.00 58.44 218 ASP A N 1
ATOM 1672 C CA . ASP A 1 218 ? -24.719 19.148 4.426 1.00 58.44 218 ASP A CA 1
ATOM 1673 C C . ASP A 1 218 ? -24.240 19.316 2.977 1.00 58.44 218 ASP A C 1
ATOM 1675 O O . ASP A 1 218 ? -24.651 20.258 2.299 1.00 58.44 218 ASP A O 1
ATOM 1679 N N . ASN A 1 219 ? -23.371 18.417 2.494 1.00 62.56 219 ASN A N 1
ATOM 1680 C CA . ASN A 1 219 ? -22.812 18.465 1.139 1.00 62.56 219 ASN A CA 1
ATOM 1681 C C . ASN A 1 219 ? -22.755 17.077 0.468 1.00 62.56 219 ASN A C 1
ATOM 1683 O O . ASN A 1 219 ? -21.678 16.645 0.049 1.00 62.56 219 ASN A O 1
ATOM 1687 N N . PRO A 1 220 ? -23.893 16.369 0.326 1.00 66.56 220 PRO A N 1
ATOM 1688 C CA . PRO A 1 220 ? -23.931 15.021 -0.252 1.00 66.56 220 PRO A CA 1
ATOM 1689 C C . PRO A 1 220 ? -23.412 14.969 -1.693 1.00 66.56 220 PRO A C 1
ATOM 1691 O O . PRO A 1 220 ? -22.939 13.934 -2.140 1.00 66.56 220 PRO A O 1
ATOM 1694 N N . GLN A 1 221 ? -23.469 16.086 -2.421 1.00 66.62 221 GLN A N 1
ATOM 1695 C CA . GLN A 1 221 ? -22.957 16.197 -3.786 1.00 66.62 221 GLN A CA 1
ATOM 1696 C C . GLN A 1 221 ? -21.432 16.074 -3.891 1.00 66.62 221 GLN A C 1
ATOM 1698 O O . GLN A 1 221 ? -20.929 15.896 -4.993 1.00 66.62 221 GLN A O 1
ATOM 1703 N N . LEU A 1 222 ? -20.706 16.234 -2.780 1.00 65.75 222 LEU A N 1
ATOM 1704 C CA . LEU A 1 222 ? -19.248 16.118 -2.749 1.00 65.75 222 LEU A CA 1
ATOM 1705 C C . LEU A 1 222 ? -18.784 14.705 -2.362 1.00 65.75 222 LEU A C 1
ATOM 1707 O O . LEU A 1 222 ? -17.590 14.426 -2.391 1.00 65.75 222 LEU A O 1
ATOM 1711 N N . TRP A 1 223 ? -19.711 13.829 -1.962 1.00 74.06 223 TRP A N 1
ATOM 1712 C CA . TRP A 1 223 ? -19.416 12.445 -1.613 1.00 74.06 223 TRP A CA 1
ATOM 1713 C C . TRP A 1 223 ? -19.411 11.574 -2.872 1.00 74.06 223 TRP A C 1
ATOM 1715 O O . TRP A 1 223 ? -20.455 11.374 -3.497 1.00 74.06 223 TRP A O 1
ATOM 1725 N N . ALA A 1 224 ? -18.239 11.048 -3.217 1.00 76.31 224 ALA A N 1
ATOM 1726 C CA . ALA A 1 224 ? -18.093 9.884 -4.087 1.00 76.31 224 ALA A CA 1
ATOM 1727 C C . ALA A 1 224 ? -18.006 8.606 -3.231 1.00 76.31 224 ALA A C 1
ATOM 1729 O O . ALA A 1 224 ? -17.877 8.689 -2.016 1.00 76.31 224 ALA A O 1
ATOM 1730 N N . GLU A 1 225 ? -18.110 7.423 -3.831 1.00 85.50 225 GLU A N 1
ATOM 1731 C CA . GLU A 1 225 ? -17.707 6.181 -3.154 1.00 85.50 225 GLU A CA 1
ATOM 1732 C C . GLU A 1 225 ? -16.277 5.842 -3.573 1.00 85.50 225 GLU A C 1
ATOM 1734 O O . GLU A 1 225 ? -15.858 6.208 -4.667 1.00 85.50 225 GLU A O 1
ATOM 1739 N N . PHE A 1 226 ? -15.557 5.117 -2.720 1.00 91.19 226 PHE A N 1
ATOM 1740 C CA . PHE A 1 226 ? -14.202 4.660 -3.018 1.00 91.19 226 PHE A CA 1
ATOM 1741 C C . PHE A 1 226 ? -14.166 3.748 -4.250 1.00 91.19 226 PHE A C 1
ATOM 1743 O O . PHE A 1 226 ? -14.890 2.747 -4.332 1.00 91.19 226 PHE A O 1
ATOM 1750 N N . GLU A 1 227 ? -13.268 4.040 -5.180 1.00 93.31 227 GLU A N 1
ATOM 1751 C CA . GLU A 1 227 ? -13.111 3.284 -6.412 1.00 93.31 227 GLU A CA 1
ATOM 1752 C C . GLU A 1 227 ? -12.152 2.100 -6.244 1.00 93.31 227 GLU A C 1
ATOM 1754 O O . GLU A 1 227 ? -10.962 2.161 -6.556 1.00 93.31 227 GLU A O 1
ATOM 1759 N N . TRP A 1 228 ? -12.698 0.950 -5.844 1.00 95.88 228 TRP A N 1
ATOM 1760 C CA . TRP A 1 228 ? -11.953 -0.316 -5.760 1.00 95.88 228 TRP A CA 1
ATOM 1761 C C . TRP A 1 228 ? -11.256 -0.733 -7.060 1.00 95.88 228 TRP A C 1
ATOM 1763 O O . TRP A 1 228 ? -10.284 -1.482 -7.020 1.00 95.88 228 TRP A O 1
ATOM 1773 N N . THR A 1 229 ? -11.741 -0.259 -8.206 1.00 95.88 229 THR A N 1
ATOM 1774 C CA . THR A 1 229 ? -11.146 -0.530 -9.518 1.00 95.88 229 THR A CA 1
ATOM 1775 C C . THR A 1 229 ? -9.904 0.304 -9.815 1.00 95.88 229 THR A C 1
ATOM 1777 O O . THR A 1 229 ? -9.254 0.060 -10.826 1.00 95.88 229 THR A O 1
ATOM 1780 N N . ASN A 1 230 ? -9.602 1.315 -8.998 1.00 94.62 230 ASN A N 1
ATOM 1781 C CA . ASN A 1 230 ? -8.570 2.306 -9.278 1.00 94.62 230 ASN A CA 1
ATOM 1782 C C . ASN A 1 230 ? -7.804 2.722 -8.010 1.00 94.62 230 ASN A C 1
ATOM 1784 O O . ASN A 1 230 ? -7.476 3.895 -7.835 1.00 94.62 230 ASN A O 1
ATOM 1788 N N . VAL A 1 231 ? -7.500 1.777 -7.119 1.00 96.69 231 VAL A N 1
ATOM 1789 C CA . VAL A 1 231 ? -6.732 2.057 -5.899 1.00 96.69 231 VAL A CA 1
ATOM 1790 C C . VAL A 1 231 ? -5.355 2.590 -6.282 1.00 96.69 231 VAL A C 1
ATOM 1792 O O . VAL A 1 231 ? -4.629 1.970 -7.056 1.00 96.69 231 VAL A O 1
ATOM 1795 N N . GLN A 1 232 ? -4.979 3.753 -5.765 1.00 95.81 232 GLN A N 1
ATOM 1796 C CA . GLN A 1 232 ? -3.712 4.395 -6.089 1.00 95.81 232 GLN A CA 1
ATOM 1797 C C . GLN A 1 232 ? -2.662 4.151 -5.010 1.00 95.81 232 GLN A C 1
ATOM 1799 O O . GLN A 1 232 ? -1.513 3.849 -5.331 1.00 95.81 232 GLN A O 1
ATOM 1804 N N . ASN A 1 233 ? -3.025 4.311 -3.739 1.00 96.56 233 ASN A N 1
ATOM 1805 C CA . ASN A 1 233 ? -2.061 4.324 -2.645 1.00 96.56 233 ASN A CA 1
ATOM 1806 C C . ASN A 1 233 ? -2.514 3.404 -1.515 1.00 96.56 233 ASN A C 1
ATOM 1808 O O . ASN A 1 233 ? -3.677 3.426 -1.125 1.00 96.56 233 ASN A O 1
ATOM 1812 N N . ILE A 1 234 ? -1.579 2.629 -0.967 1.00 97.75 234 ILE A N 1
ATOM 1813 C CA . ILE A 1 234 ? -1.805 1.724 0.165 1.00 97.75 234 ILE A CA 1
ATOM 1814 C C . ILE A 1 234 ? -0.642 1.910 1.147 1.00 97.75 234 ILE A C 1
ATOM 1816 O O . ILE A 1 234 ? 0.513 1.707 0.774 1.00 97.75 234 ILE A O 1
ATOM 1820 N N . GLY A 1 235 ? -0.902 2.327 2.389 1.00 97.56 235 GLY A N 1
ATOM 1821 C CA . GLY A 1 235 ? 0.179 2.573 3.352 1.00 97.56 235 GLY A CA 1
ATOM 1822 C C . GLY A 1 235 ? -0.255 3.156 4.690 1.00 97.56 235 GLY A C 1
ATOM 1823 O O . GLY A 1 235 ? -1.385 2.959 5.120 1.00 97.56 235 GLY A O 1
ATOM 1824 N N . ILE A 1 236 ? 0.642 3.890 5.352 1.00 97.75 236 ILE A N 1
ATOM 1825 C CA . ILE A 1 236 ? 0.412 4.474 6.680 1.00 97.75 236 ILE A CA 1
ATOM 1826 C C . ILE A 1 236 ? 0.162 5.975 6.575 1.00 97.75 236 ILE A C 1
ATOM 1828 O O . ILE A 1 236 ? 0.970 6.723 6.018 1.00 97.75 236 ILE A O 1
ATOM 1832 N N . PHE A 1 237 ? -0.942 6.422 7.174 1.00 95.06 237 PHE A N 1
ATOM 1833 C CA . PHE A 1 237 ? -1.290 7.831 7.294 1.00 95.06 237 PHE A CA 1
ATOM 1834 C C . PHE A 1 237 ? -1.289 8.281 8.757 1.00 95.06 237 PHE A C 1
ATOM 1836 O O . PHE A 1 237 ? -1.957 7.697 9.616 1.00 95.06 237 PHE A O 1
ATOM 1843 N N . PHE A 1 238 ? -0.546 9.355 9.023 1.00 93.12 238 PHE A N 1
ATOM 1844 C CA . PHE A 1 238 ? -0.539 10.060 10.299 1.00 93.12 238 PHE A CA 1
ATOM 1845 C C . PHE A 1 238 ? -1.471 11.271 10.208 1.00 93.12 238 PHE A C 1
ATOM 1847 O O . PHE A 1 238 ? -1.015 12.385 9.963 1.00 93.12 238 PHE A O 1
ATOM 1854 N N . ASP A 1 239 ? -2.777 11.078 10.398 1.00 88.06 239 ASP A N 1
ATOM 1855 C CA . ASP A 1 239 ? -3.762 12.167 10.290 1.00 88.06 239 ASP A CA 1
ATOM 1856 C C . ASP A 1 239 ? -3.878 12.975 11.593 1.00 88.06 239 ASP A C 1
ATOM 1858 O O . ASP A 1 239 ? -4.930 13.076 12.233 1.00 88.06 239 ASP A O 1
ATOM 1862 N N . ASN A 1 240 ? -2.740 13.492 12.048 1.00 86.12 240 ASN A N 1
ATOM 1863 C CA . ASN A 1 240 ? -2.646 14.370 13.200 1.00 86.12 240 ASN A CA 1
ATOM 1864 C C . ASN A 1 240 ? -1.365 15.217 13.140 1.00 86.12 240 ASN A C 1
ATOM 1866 O O . ASN A 1 240 ? -0.415 14.914 12.418 1.00 86.12 240 ASN A O 1
ATOM 1870 N N . ASN A 1 241 ? -1.367 16.296 13.926 1.00 86.00 241 ASN A N 1
ATOM 1871 C CA . ASN A 1 241 ? -0.268 17.257 14.018 1.00 86.00 241 ASN A CA 1
ATOM 1872 C C . ASN A 1 241 ? 0.275 17.459 15.429 1.00 86.00 241 ASN A C 1
ATOM 1874 O O . ASN A 1 241 ? 1.086 18.357 15.671 1.00 86.00 241 ASN A O 1
ATOM 1878 N N . THR A 1 242 ? -0.211 16.670 16.378 1.00 86.75 242 THR A N 1
ATOM 1879 C CA . THR A 1 242 ? 0.049 16.853 17.806 1.00 86.75 242 THR A CA 1
ATOM 1880 C C . THR A 1 242 ? 1.241 16.045 18.303 1.00 86.75 242 THR A C 1
ATOM 1882 O O . THR A 1 242 ? 1.553 16.099 19.491 1.00 86.75 242 THR A O 1
ATOM 1885 N N . GLY A 1 243 ? 1.927 15.344 17.402 1.00 88.75 243 GLY A N 1
ATOM 1886 C CA . GLY A 1 243 ? 3.045 14.464 17.708 1.00 88.75 243 GLY A CA 1
ATOM 1887 C C . GLY A 1 243 ? 2.710 13.008 17.413 1.00 88.75 243 GLY A C 1
ATOM 1888 O O . GLY A 1 243 ? 1.578 12.653 17.115 1.00 88.75 243 GLY A O 1
ATOM 1889 N N . GLY A 1 244 ? 3.726 12.168 17.497 1.00 94.19 244 GLY A N 1
ATOM 1890 C CA . GLY A 1 244 ? 3.640 10.752 17.188 1.00 94.19 244 GLY A CA 1
ATOM 1891 C C . GLY A 1 244 ? 5.042 10.180 17.084 1.00 94.19 244 GLY A C 1
ATOM 1892 O O . GLY A 1 244 ? 6.034 10.896 17.261 1.00 94.19 244 GLY A O 1
ATOM 1893 N N . GLY A 1 245 ? 5.116 8.889 16.810 1.00 96.06 245 GLY A N 1
ATOM 1894 C CA . GLY A 1 245 ? 6.374 8.198 16.574 1.00 96.06 245 GLY A CA 1
ATOM 1895 C C . GLY A 1 245 ? 6.309 7.349 15.317 1.00 96.06 245 GLY A C 1
ATOM 1896 O O . GLY A 1 245 ? 5.258 7.213 14.688 1.00 96.06 245 GLY A O 1
ATOM 1897 N N . THR A 1 246 ? 7.454 6.794 14.955 1.00 96.88 246 THR A N 1
ATOM 1898 C CA . THR A 1 246 ? 7.613 5.943 13.777 1.00 96.88 246 THR A CA 1
ATOM 1899 C C . THR A 1 246 ? 6.709 4.709 13.842 1.00 96.88 246 THR A C 1
ATOM 1901 O O . THR A 1 246 ? 6.399 4.188 14.916 1.00 96.88 246 THR A O 1
ATOM 1904 N N . ILE A 1 247 ? 6.293 4.230 12.675 1.00 98.12 247 ILE A N 1
ATOM 1905 C CA . ILE A 1 247 ? 5.646 2.929 12.519 1.00 98.12 247 ILE A CA 1
ATOM 1906 C C . ILE A 1 247 ? 6.542 2.080 11.635 1.00 98.12 247 ILE A C 1
ATOM 1908 O O . ILE A 1 247 ? 6.911 2.518 10.545 1.00 98.12 247 ILE A O 1
ATOM 1912 N N . TYR A 1 248 ? 6.881 0.883 12.105 1.00 98.50 248 TYR A N 1
ATOM 1913 C CA . TYR A 1 248 ? 7.533 -0.111 11.266 1.00 98.50 248 TYR A CA 1
ATOM 1914 C C . TYR A 1 248 ? 6.515 -1.125 10.772 1.00 98.50 248 TYR A C 1
ATOM 1916 O O . TYR A 1 248 ? 5.584 -1.488 11.494 1.00 98.50 248 TYR A O 1
ATOM 1924 N N . VAL A 1 249 ? 6.695 -1.568 9.536 1.00 98.19 249 VAL A N 1
ATOM 1925 C CA . VAL A 1 249 ? 5.848 -2.578 8.913 1.00 98.19 249 VAL A CA 1
ATOM 1926 C C . VAL A 1 249 ? 6.729 -3.610 8.222 1.00 98.19 249 VAL A C 1
ATOM 1928 O O . VAL A 1 249 ? 7.766 -3.269 7.656 1.00 98.19 249 VAL A O 1
ATOM 1931 N N . ASP A 1 250 ? 6.310 -4.861 8.275 1.00 97.81 250 ASP A N 1
ATOM 1932 C CA . ASP A 1 250 ? 6.930 -5.989 7.597 1.00 97.81 250 ASP A CA 1
ATOM 1933 C C . ASP A 1 250 ? 5.840 -6.904 7.017 1.00 97.81 250 ASP A C 1
ATOM 1935 O O . ASP A 1 250 ? 4.663 -6.736 7.351 1.00 97.81 250 ASP A O 1
ATOM 1939 N N . ASP A 1 251 ? 6.224 -7.833 6.142 1.00 97.00 251 ASP A N 1
ATOM 1940 C CA . ASP A 1 251 ? 5.352 -8.886 5.599 1.00 97.00 251 ASP A CA 1
ATOM 1941 C C . ASP A 1 251 ? 3.987 -8.375 5.090 1.00 97.00 251 ASP A C 1
ATOM 1943 O O . ASP A 1 251 ? 2.925 -8.858 5.483 1.00 97.00 251 ASP A O 1
ATOM 1947 N N . VAL A 1 252 ? 3.999 -7.357 4.220 1.00 98.06 252 VAL A N 1
ATOM 1948 C CA . VAL A 1 252 ? 2.776 -6.708 3.717 1.00 98.06 252 VAL A CA 1
ATOM 1949 C C . VAL A 1 252 ? 2.286 -7.391 2.453 1.00 98.06 252 VAL A C 1
ATOM 1951 O O . VAL A 1 252 ? 2.963 -7.336 1.422 1.00 98.06 252 VAL A O 1
ATOM 1954 N N . TYR A 1 253 ? 1.082 -7.956 2.488 1.00 97.81 253 TYR A N 1
ATOM 1955 C CA . TYR A 1 253 ? 0.457 -8.587 1.324 1.00 97.81 253 TYR A CA 1
ATOM 1956 C C . TYR A 1 253 ? -1.076 -8.571 1.393 1.00 97.81 253 TYR A C 1
ATOM 1958 O O . TYR A 1 253 ? -1.661 -8.403 2.461 1.00 97.81 253 TYR A O 1
ATOM 1966 N N . ILE A 1 254 ? -1.731 -8.723 0.242 1.00 97.94 254 ILE A N 1
ATOM 1967 C CA . ILE A 1 254 ? -3.174 -8.981 0.144 1.00 97.94 254 ILE A CA 1
ATOM 1968 C C . ILE A 1 254 ? -3.360 -10.363 -0.471 1.00 97.94 254 ILE A C 1
ATOM 1970 O O . ILE A 1 254 ? -2.873 -10.604 -1.574 1.00 97.94 254 ILE A O 1
ATOM 1974 N N . GLY A 1 255 ? -4.045 -11.258 0.239 1.00 95.88 255 GLY A N 1
ATOM 1975 C CA . GLY A 1 255 ? -4.280 -12.625 -0.225 1.00 95.88 255 GLY A CA 1
ATOM 1976 C C . GLY A 1 255 ? -4.605 -13.615 0.891 1.00 95.88 255 GLY A C 1
ATOM 1977 O O . GLY A 1 255 ? -5.102 -13.245 1.962 1.00 95.88 255 GLY A O 1
ATOM 1978 N N . ALA A 1 256 ? -4.313 -14.889 0.640 1.00 91.75 256 ALA A N 1
ATOM 1979 C CA . ALA A 1 256 ? -4.567 -15.999 1.549 1.00 91.75 256 ALA A CA 1
ATOM 1980 C C . ALA A 1 256 ? -3.664 -15.972 2.799 1.00 91.75 256 ALA A C 1
ATOM 1982 O O . ALA A 1 256 ? -2.466 -15.731 2.712 1.00 91.75 256 ALA A O 1
ATOM 1983 N N . GLU A 1 257 ? -4.218 -16.323 3.967 1.00 87.38 257 GLU A N 1
ATOM 1984 C CA . GLU A 1 257 ? -3.525 -16.323 5.278 1.00 87.38 257 GLU A CA 1
ATOM 1985 C C . GLU A 1 257 ? -2.247 -17.179 5.326 1.00 87.38 257 GLU A C 1
ATOM 1987 O O . GLU A 1 257 ? -1.352 -16.938 6.130 1.00 87.38 257 GLU A O 1
ATOM 1992 N N . ASN A 1 258 ? -2.149 -18.197 4.475 1.00 87.19 258 ASN A N 1
ATOM 1993 C CA . ASN A 1 258 ? -1.033 -19.136 4.446 1.00 87.19 258 ASN A CA 1
ATOM 1994 C C . ASN A 1 258 ? -0.159 -18.989 3.193 1.00 87.19 258 ASN A C 1
ATOM 1996 O O . ASN A 1 258 ? 0.442 -19.979 2.758 1.00 87.19 258 ASN A O 1
ATOM 2000 N N . LEU A 1 259 ? -0.131 -17.793 2.600 1.00 91.50 259 LEU A N 1
ATOM 2001 C CA . LEU A 1 259 ? 0.760 -17.476 1.494 1.00 91.50 259 LEU A CA 1
ATOM 2002 C C . LEU A 1 259 ? 2.216 -17.753 1.896 1.00 91.50 259 LEU A C 1
ATOM 2004 O O . LEU A 1 259 ? 2.682 -17.343 2.959 1.00 91.50 259 LEU A O 1
ATOM 2008 N N . ASP A 1 260 ? 2.941 -18.476 1.046 1.00 91.88 260 ASP A N 1
ATOM 2009 C CA . ASP A 1 260 ? 4.357 -18.748 1.269 1.00 91.88 260 ASP A CA 1
ATOM 2010 C C . ASP A 1 260 ? 5.183 -17.496 0.956 1.00 91.88 260 ASP A C 1
ATOM 2012 O O . ASP A 1 260 ? 5.556 -17.261 -0.187 1.00 91.88 260 ASP A O 1
ATOM 2016 N N . LEU A 1 261 ? 5.492 -16.696 1.976 1.00 92.56 261 LEU A N 1
ATOM 2017 C CA . LEU A 1 261 ? 6.280 -15.469 1.820 1.00 92.56 261 LEU A CA 1
ATOM 2018 C C . LEU A 1 261 ? 7.747 -15.722 1.444 1.00 92.56 261 LEU A C 1
ATOM 2020 O O . LEU A 1 261 ? 8.447 -14.794 1.034 1.00 92.56 261 LEU A O 1
ATOM 2024 N N . SER A 1 262 ? 8.239 -16.964 1.542 1.00 89.31 262 SER A N 1
ATOM 2025 C CA . SER A 1 262 ? 9.618 -17.267 1.144 1.00 89.31 262 SER A CA 1
ATOM 2026 C C . SER A 1 262 ? 9.852 -17.045 -0.352 1.00 89.31 262 SER A C 1
ATOM 2028 O O . SER A 1 262 ? 10.959 -16.669 -0.738 1.00 89.31 262 SER A O 1
ATOM 2030 N N . VAL A 1 263 ? 8.795 -17.126 -1.170 1.00 84.56 263 VAL A N 1
ATOM 2031 C CA . VAL A 1 263 ? 8.848 -16.853 -2.616 1.00 84.56 263 VAL A CA 1
ATOM 2032 C C . VAL A 1 263 ? 9.312 -15.432 -2.940 1.00 84.56 263 VAL A C 1
ATOM 2034 O O . VAL A 1 263 ? 9.893 -15.210 -3.996 1.00 84.56 263 VAL A O 1
ATOM 2037 N N . ALA A 1 264 ? 9.107 -14.470 -2.034 1.00 86.00 264 ALA A N 1
ATOM 2038 C CA . ALA A 1 264 ? 9.572 -13.097 -2.219 1.00 86.00 264 ALA A CA 1
ATOM 2039 C C . ALA A 1 264 ? 11.088 -12.947 -2.006 1.00 86.00 264 ALA A C 1
ATOM 2041 O O . ALA A 1 264 ? 11.700 -12.010 -2.518 1.00 86.00 264 ALA A O 1
ATOM 2042 N N . ASN A 1 265 ? 11.700 -13.876 -1.268 1.00 82.88 265 ASN A N 1
ATOM 2043 C CA . ASN A 1 265 ? 13.134 -13.889 -0.983 1.00 82.88 265 ASN A CA 1
ATOM 2044 C C . ASN A 1 265 ? 13.932 -14.713 -1.998 1.00 82.88 265 ASN A C 1
ATOM 2046 O O . ASN A 1 265 ? 15.151 -14.548 -2.101 1.00 82.88 265 ASN A O 1
ATOM 2050 N N . ASP A 1 266 ? 13.265 -15.593 -2.743 1.00 80.50 266 ASP A N 1
ATOM 2051 C CA . ASP A 1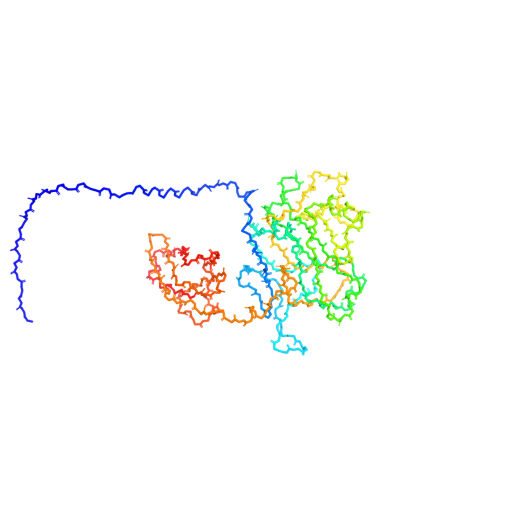 266 ? 13.900 -16.421 -3.754 1.00 80.50 266 ASP A CA 1
ATOM 2052 C C . ASP A 1 266 ? 14.142 -15.598 -5.029 1.00 80.50 266 ASP A C 1
ATOM 2054 O O . ASP A 1 266 ? 13.197 -15.189 -5.708 1.00 80.50 266 ASP A O 1
ATOM 2058 N N . PRO A 1 267 ? 15.407 -15.329 -5.405 1.00 72.50 267 PRO A N 1
ATOM 2059 C CA . PRO A 1 267 ? 15.681 -14.553 -6.598 1.00 72.50 267 PRO A CA 1
ATOM 2060 C C . PRO A 1 267 ? 15.216 -15.330 -7.828 1.00 72.50 267 PRO A C 1
ATOM 2062 O O . PRO A 1 267 ? 15.742 -16.399 -8.153 1.00 72.50 267 PRO A O 1
ATOM 2065 N N . VAL A 1 268 ? 14.265 -14.751 -8.555 1.00 78.75 268 VAL A N 1
ATOM 2066 C CA . VAL A 1 268 ? 13.888 -15.237 -9.880 1.00 78.75 268 VAL A CA 1
ATOM 2067 C C . VAL A 1 268 ? 15.112 -15.154 -10.799 1.00 78.75 268 VAL A C 1
ATOM 2069 O O . VAL A 1 268 ? 15.934 -14.237 -10.704 1.00 78.75 268 VAL A O 1
ATOM 2072 N N . GLY A 1 269 ? 15.275 -16.144 -11.680 1.00 83.94 269 GLY A N 1
ATOM 2073 C CA . GLY A 1 269 ? 16.402 -16.181 -12.611 1.00 83.94 269 GLY A CA 1
ATOM 2074 C C . GLY A 1 269 ? 16.510 -14.898 -13.449 1.00 83.94 269 GLY A C 1
ATOM 2075 O O . GLY A 1 269 ? 15.513 -14.266 -13.790 1.00 83.94 269 GLY A O 1
ATOM 2076 N N . ALA A 1 270 ? 17.728 -14.506 -13.823 1.00 86.50 270 ALA A N 1
ATOM 2077 C CA . ALA A 1 270 ? 17.903 -13.366 -14.719 1.00 86.50 270 ALA A CA 1
ATOM 2078 C C . ALA A 1 270 ? 17.282 -13.653 -16.097 1.00 86.50 270 ALA A C 1
ATOM 2080 O O . ALA A 1 270 ? 17.430 -14.754 -16.640 1.00 86.50 270 ALA A O 1
ATOM 2081 N N . ALA A 1 271 ? 16.639 -12.645 -16.693 1.00 90.81 271 ALA A N 1
ATOM 2082 C CA . ALA A 1 271 ? 16.162 -12.735 -18.068 1.00 90.81 271 ALA A CA 1
ATOM 2083 C C . ALA A 1 271 ? 17.333 -13.025 -19.021 1.00 90.81 271 ALA A C 1
ATOM 2085 O O . ALA A 1 271 ? 18.419 -12.455 -18.910 1.00 90.81 271 ALA A O 1
ATOM 2086 N N . THR A 1 272 ? 17.114 -13.921 -19.983 1.00 93.44 272 THR A N 1
ATOM 2087 C CA . THR A 1 272 ? 18.119 -14.281 -20.993 1.00 93.44 272 THR A CA 1
ATOM 2088 C C . THR A 1 272 ? 17.595 -14.017 -22.398 1.00 93.44 272 THR A C 1
ATOM 2090 O O . THR A 1 272 ? 16.411 -13.749 -22.605 1.00 93.44 272 THR A O 1
ATOM 2093 N N . GLY A 1 273 ? 18.489 -14.045 -23.390 1.00 93.25 273 GLY A N 1
ATOM 2094 C CA . GLY A 1 273 ? 18.105 -13.819 -24.784 1.00 93.25 273 GLY A CA 1
ATOM 2095 C C . GLY A 1 273 ? 17.587 -12.405 -25.059 1.00 93.25 273 GLY A C 1
ATOM 2096 O O . GLY A 1 273 ? 16.791 -12.231 -25.978 1.00 93.25 273 GLY A O 1
ATOM 2097 N N . VAL A 1 274 ? 18.021 -11.412 -24.271 1.00 93.25 274 VAL A N 1
ATOM 2098 C CA . VAL A 1 274 ? 17.663 -10.007 -24.489 1.00 93.25 274 VAL A CA 1
ATOM 2099 C C . VAL A 1 274 ? 18.116 -9.584 -25.888 1.00 93.25 274 VAL A C 1
ATOM 2101 O O . VAL A 1 274 ? 19.287 -9.716 -26.249 1.00 93.25 274 VAL A O 1
ATOM 2104 N N . SER A 1 275 ? 17.182 -9.079 -26.685 1.00 93.94 275 SER A N 1
ATOM 2105 C CA . SER A 1 275 ? 17.427 -8.581 -28.034 1.00 93.94 275 SER A CA 1
ATOM 2106 C C . SER A 1 275 ? 16.757 -7.232 -28.236 1.00 93.94 275 SER A C 1
ATOM 2108 O O . SER A 1 275 ? 15.649 -7.006 -27.751 1.00 93.94 275 SER A O 1
ATOM 2110 N N . VAL A 1 276 ? 17.415 -6.353 -28.989 1.00 91.62 276 VAL A N 1
ATOM 2111 C CA . VAL A 1 276 ? 16.907 -5.016 -29.301 1.00 91.62 276 VAL A CA 1
ATOM 2112 C C . VAL A 1 276 ? 16.784 -4.874 -30.809 1.00 91.62 276 VAL A C 1
ATOM 2114 O O . VAL A 1 276 ? 17.758 -5.053 -31.540 1.00 91.62 276 VAL A O 1
ATOM 2117 N N . THR A 1 277 ? 15.584 -4.544 -31.279 1.00 90.56 277 THR A N 1
ATOM 2118 C CA . THR A 1 277 ? 15.310 -4.259 -32.690 1.00 90.56 277 THR A CA 1
ATOM 2119 C C . THR A 1 277 ? 14.884 -2.806 -32.841 1.00 90.56 277 THR A C 1
ATOM 2121 O O . THR A 1 277 ? 13.853 -2.395 -32.310 1.00 90.56 277 THR A O 1
ATOM 2124 N N . ALA A 1 278 ? 15.660 -2.023 -33.589 1.00 85.19 278 ALA A N 1
ATOM 2125 C CA . ALA A 1 278 ? 15.269 -0.666 -33.947 1.00 85.19 278 ALA A CA 1
ATOM 2126 C C . ALA A 1 278 ? 14.097 -0.692 -34.945 1.00 85.19 278 ALA A C 1
ATOM 2128 O O . ALA A 1 278 ? 14.118 -1.418 -35.940 1.00 85.19 278 ALA A O 1
ATOM 2129 N N . THR A 1 279 ? 13.083 0.124 -34.682 1.00 81.12 279 THR A N 1
ATOM 2130 C CA . THR A 1 279 ? 11.973 0.425 -35.597 1.00 81.12 279 THR A CA 1
ATOM 2131 C C . THR A 1 279 ? 12.111 1.862 -36.110 1.00 81.12 279 THR A C 1
ATOM 2133 O O . THR A 1 279 ? 13.106 2.522 -35.818 1.00 81.12 279 THR A O 1
ATOM 2136 N N . ALA A 1 280 ? 11.140 2.364 -36.883 1.00 78.44 280 ALA A N 1
ATOM 2137 C CA . ALA A 1 280 ? 11.190 3.740 -37.388 1.00 78.44 280 ALA A CA 1
ATOM 2138 C C . ALA A 1 280 ? 11.259 4.789 -36.258 1.00 78.44 280 ALA A C 1
ATOM 2140 O O . ALA A 1 280 ? 12.039 5.730 -36.366 1.00 78.44 280 ALA A O 1
ATOM 2141 N N . ASP A 1 281 ? 10.513 4.576 -35.164 1.00 82.50 281 ASP A N 1
ATOM 2142 C CA . ASP A 1 281 ? 10.302 5.593 -34.118 1.00 82.50 281 ASP A CA 1
ATOM 2143 C C . ASP A 1 281 ? 10.609 5.098 -32.689 1.00 82.50 281 ASP A C 1
ATOM 2145 O O . ASP A 1 281 ? 10.353 5.803 -31.714 1.00 82.50 281 ASP A O 1
ATOM 2149 N N . SER A 1 282 ? 11.087 3.861 -32.522 1.00 85.19 282 SER A N 1
ATOM 2150 C CA . SER A 1 282 ? 11.316 3.254 -31.200 1.00 85.19 282 SER A CA 1
ATOM 2151 C C . SER A 1 282 ? 12.286 2.077 -31.254 1.00 85.19 282 SER A C 1
ATOM 2153 O O . SER A 1 282 ? 12.546 1.527 -32.325 1.00 85.19 282 SER A O 1
ATOM 2155 N N . ASN A 1 283 ? 12.770 1.640 -30.096 1.00 87.19 283 ASN A N 1
ATOM 2156 C CA . ASN A 1 283 ? 13.459 0.363 -29.944 1.00 87.19 283 ASN A CA 1
ATOM 2157 C C . ASN A 1 283 ? 12.501 -0.655 -29.332 1.00 87.19 283 ASN A C 1
ATOM 2159 O O . ASN A 1 283 ? 11.925 -0.400 -28.279 1.00 87.19 283 ASN A O 1
ATOM 2163 N N . MET A 1 284 ? 12.346 -1.808 -29.975 1.00 92.56 284 MET A N 1
ATOM 2164 C CA . MET A 1 284 ? 11.669 -2.954 -29.382 1.00 92.56 284 MET A CA 1
ATOM 2165 C C . MET A 1 284 ? 12.697 -3.779 -28.615 1.00 92.56 284 MET A C 1
ATOM 2167 O O . MET A 1 284 ? 13.641 -4.291 -29.218 1.00 92.56 284 MET A O 1
ATOM 2171 N N . VAL A 1 285 ? 12.516 -3.899 -27.307 1.00 94.81 285 VAL A N 1
ATOM 2172 C CA . VAL A 1 285 ? 13.324 -4.748 -26.427 1.00 94.81 285 VAL A CA 1
ATOM 2173 C C . VAL A 1 285 ? 12.519 -6.007 -26.145 1.00 94.81 285 VAL A C 1
ATOM 2175 O O . VAL A 1 285 ? 11.350 -5.900 -25.789 1.00 94.81 285 VAL A O 1
ATOM 2178 N N . SER A 1 286 ? 13.109 -7.186 -26.309 1.00 95.88 286 SER A N 1
ATOM 2179 C CA . SER A 1 286 ? 12.455 -8.469 -26.025 1.00 95.88 286 SER A CA 1
ATOM 2180 C C . SER A 1 286 ? 13.411 -9.450 -25.366 1.00 95.88 286 SER A C 1
ATOM 2182 O O . SER A 1 286 ? 14.618 -9.353 -25.568 1.00 95.88 286 SER A O 1
ATOM 2184 N N . TRP A 1 287 ? 12.879 -10.408 -24.614 1.00 96.81 287 TRP A N 1
ATOM 2185 C CA . TRP A 1 287 ? 13.651 -11.409 -23.870 1.00 96.81 287 TRP A CA 1
ATOM 2186 C C . TRP A 1 287 ? 12.936 -12.763 -23.859 1.00 96.81 287 TRP A C 1
ATOM 2188 O O . TRP A 1 287 ? 11.791 -12.884 -24.298 1.00 96.81 287 TRP A O 1
ATOM 2198 N N . MET A 1 288 ? 13.624 -13.803 -23.388 1.00 95.81 288 MET A N 1
ATOM 2199 C CA . MET A 1 288 ? 13.000 -15.094 -23.103 1.00 95.81 288 MET A CA 1
ATOM 2200 C C . MET A 1 288 ? 12.300 -15.043 -21.741 1.00 95.81 288 MET A C 1
ATOM 2202 O O . MET A 1 288 ? 12.886 -14.503 -20.800 1.00 95.81 288 MET A O 1
ATOM 2206 N N . PRO A 1 289 ? 11.087 -15.611 -21.609 1.00 93.25 289 PRO A N 1
ATOM 2207 C CA . PRO A 1 289 ? 10.407 -15.668 -20.325 1.00 93.25 289 PRO A CA 1
ATOM 2208 C C . PRO A 1 289 ? 11.235 -16.465 -19.313 1.00 93.25 289 PRO A C 1
ATOM 2210 O O . PRO A 1 289 ? 11.811 -17.503 -19.644 1.00 93.25 289 PRO A O 1
ATOM 2213 N N . VAL A 1 290 ? 11.265 -15.972 -18.083 1.00 92.75 290 VAL A N 1
ATOM 2214 C CA . VAL A 1 290 ? 11.799 -16.663 -16.916 1.00 92.75 290 VAL A CA 1
ATOM 2215 C C . VAL A 1 290 ? 10.638 -17.310 -16.170 1.00 92.75 290 VAL A C 1
ATOM 2217 O O . VAL A 1 290 ? 9.611 -16.678 -15.927 1.00 92.75 290 VAL A O 1
ATOM 2220 N N . GLU A 1 291 ? 10.791 -18.587 -15.835 1.00 87.88 291 GLU A N 1
ATOM 2221 C CA . GLU A 1 291 ? 9.827 -19.311 -15.009 1.00 87.88 291 GLU A CA 1
ATOM 2222 C C . GLU A 1 291 ? 9.763 -18.690 -13.606 1.00 87.88 291 GLU A C 1
ATOM 2224 O O . GLU A 1 291 ? 10.801 -18.430 -13.000 1.00 87.88 291 GLU A O 1
ATOM 2229 N N . GLY A 1 292 ? 8.549 -18.428 -13.117 1.00 81.75 292 GLY A N 1
ATOM 2230 C CA . GLY A 1 292 ? 8.316 -17.768 -11.828 1.00 81.75 292 GLY A CA 1
ATOM 2231 C C . GLY A 1 292 ? 8.428 -16.238 -11.846 1.00 81.75 292 GLY A C 1
ATOM 2232 O O . GLY A 1 292 ? 8.302 -15.625 -10.797 1.00 81.75 292 GLY A O 1
ATOM 2233 N N . ALA A 1 293 ? 8.665 -15.601 -13.001 1.00 84.19 293 ALA A N 1
ATOM 2234 C CA . ALA A 1 293 ? 8.627 -14.141 -13.103 1.00 84.19 293 ALA A CA 1
ATOM 2235 C C . ALA A 1 293 ? 7.204 -13.627 -13.365 1.00 84.19 293 ALA A C 1
ATOM 2237 O O . ALA A 1 293 ? 6.647 -13.874 -14.439 1.00 84.19 293 ALA A O 1
ATOM 2238 N N . ASP A 1 294 ? 6.678 -12.813 -12.450 1.00 79.00 294 ASP A N 1
ATOM 2239 C CA . ASP A 1 294 ? 5.381 -12.131 -12.610 1.00 79.00 294 ASP A CA 1
ATOM 2240 C C . ASP A 1 294 ? 5.478 -10.836 -13.433 1.00 79.00 294 ASP A C 1
ATOM 2242 O O . ASP A 1 294 ? 4.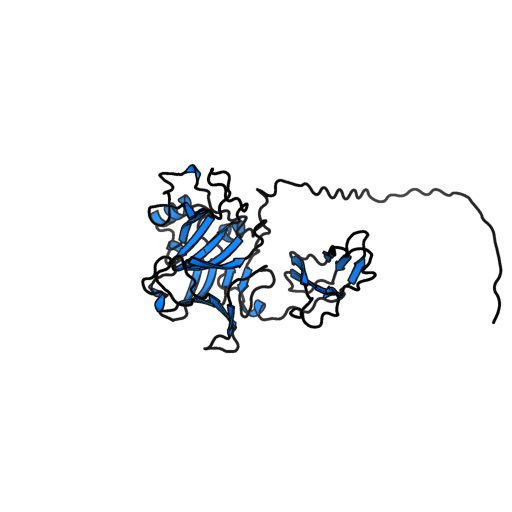490 -10.313 -13.966 1.00 79.00 294 ASP A O 1
ATOM 2246 N N . GLY A 1 295 ? 6.701 -10.336 -13.610 1.00 85.56 295 GLY A N 1
ATOM 2247 C CA . GLY A 1 295 ? 6.990 -9.213 -14.480 1.00 85.56 295 GLY A CA 1
ATOM 2248 C C . GLY A 1 295 ? 8.475 -8.905 -14.609 1.00 85.56 295 GLY A C 1
ATOM 2249 O O . GLY A 1 295 ? 9.338 -9.599 -14.077 1.00 85.56 295 GLY A O 1
ATOM 2250 N N . TYR A 1 296 ? 8.761 -7.851 -15.365 1.00 87.88 296 TYR A N 1
ATOM 2251 C CA . TYR A 1 296 ? 10.102 -7.402 -15.705 1.00 87.88 296 TYR A CA 1
ATOM 2252 C C . TYR A 1 296 ? 10.168 -5.880 -15.643 1.00 87.88 296 TYR A C 1
ATOM 2254 O O . TYR A 1 296 ? 9.313 -5.184 -16.197 1.00 87.88 296 TYR A O 1
ATOM 2262 N N . ASN A 1 297 ? 11.236 -5.369 -15.041 1.00 90.06 297 ASN A N 1
ATOM 2263 C CA . ASN A 1 297 ? 11.661 -3.988 -15.211 1.00 90.06 297 ASN A CA 1
ATOM 2264 C C . ASN A 1 297 ? 12.704 -3.943 -16.326 1.00 90.06 297 ASN A C 1
ATOM 2266 O O . ASN A 1 297 ? 13.655 -4.718 -16.310 1.00 90.06 297 ASN A O 1
ATOM 2270 N N . VAL A 1 298 ? 12.523 -3.042 -17.287 1.00 90.75 298 VAL A N 1
ATOM 2271 C CA . VAL A 1 298 ? 13.474 -2.827 -18.381 1.00 90.75 298 VAL A CA 1
ATOM 2272 C C . VAL A 1 298 ? 14.181 -1.511 -18.132 1.00 90.75 298 VAL A C 1
ATOM 2274 O O . VAL A 1 298 ? 13.536 -0.460 -18.125 1.00 90.75 298 VAL A O 1
ATOM 2277 N N . TYR A 1 299 ? 15.496 -1.549 -17.951 1.00 92.12 299 TYR A N 1
ATOM 2278 C CA . TYR A 1 299 ? 16.307 -0.358 -17.734 1.00 92.12 299 TYR A CA 1
ATOM 2279 C C . TYR A 1 299 ? 17.004 0.067 -19.026 1.00 92.12 299 TYR A C 1
ATOM 2281 O O . TYR A 1 299 ? 17.268 -0.742 -19.915 1.00 92.12 299 TYR A O 1
ATOM 2289 N N . SER A 1 300 ? 17.299 1.360 -19.144 1.00 91.50 300 SER A N 1
ATOM 2290 C CA . SER A 1 300 ? 18.044 1.934 -20.263 1.00 91.50 300 SER A CA 1
ATOM 2291 C C . SER A 1 300 ? 19.115 2.910 -19.783 1.00 91.50 300 SER A C 1
ATOM 2293 O O . SER A 1 300 ? 18.963 3.550 -18.743 1.00 91.50 300 SER A O 1
ATOM 2295 N N . SER A 1 301 ? 20.215 3.007 -20.527 1.00 89.62 301 SER A N 1
ATOM 2296 C CA . SER A 1 301 ? 21.332 3.914 -20.242 1.00 89.62 301 SER A CA 1
ATOM 2297 C C . SER A 1 301 ? 22.120 4.212 -21.515 1.00 89.62 301 SER A C 1
ATOM 2299 O O . SER A 1 301 ? 22.139 3.412 -22.445 1.00 89.62 301 SER A O 1
ATOM 2301 N N . VAL A 1 302 ? 22.811 5.351 -21.561 1.00 86.44 302 VAL A N 1
ATOM 2302 C CA . VAL A 1 302 ? 23.786 5.665 -22.629 1.00 86.44 302 VAL A CA 1
ATOM 2303 C C . VAL A 1 302 ? 25.168 5.048 -22.378 1.00 86.44 302 VAL A C 1
ATOM 2305 O O . VAL A 1 302 ? 26.052 5.140 -23.224 1.00 86.44 302 VAL A O 1
ATOM 2308 N N . ASN A 1 303 ? 25.355 4.429 -21.211 1.00 87.06 303 ASN A N 1
ATOM 2309 C CA . ASN A 1 303 ? 26.540 3.670 -20.823 1.00 87.06 303 ASN A CA 1
ATOM 2310 C C . ASN A 1 303 ? 26.147 2.210 -20.555 1.00 87.06 30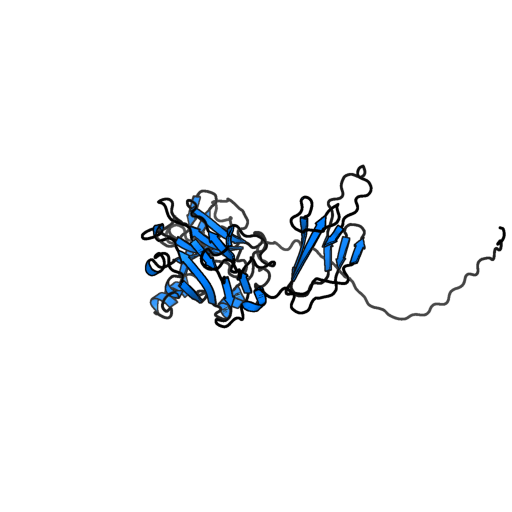3 ASN A C 1
ATOM 2312 O O . ASN A 1 303 ? 24.976 1.926 -20.303 1.00 87.06 303 ASN A O 1
ATOM 2316 N N . ASP A 1 304 ? 27.122 1.300 -20.531 1.00 88.00 304 ASP A N 1
ATOM 2317 C CA . ASP A 1 304 ? 26.886 -0.079 -20.093 1.00 88.00 304 ASP A CA 1
ATOM 2318 C C . ASP A 1 304 ? 26.243 -0.117 -18.696 1.00 88.00 304 ASP A C 1
ATOM 2320 O O . ASP A 1 304 ? 26.675 0.578 -17.772 1.00 88.00 304 ASP A O 1
ATOM 2324 N N . ILE A 1 305 ? 25.206 -0.943 -18.545 1.00 87.75 305 ILE A N 1
ATOM 2325 C CA . ILE A 1 305 ? 24.503 -1.131 -17.275 1.00 87.75 305 ILE A CA 1
ATOM 2326 C C . ILE A 1 305 ? 25.174 -2.285 -16.534 1.00 87.75 305 ILE A C 1
ATOM 2328 O O . ILE A 1 305 ? 24.980 -3.450 -16.867 1.00 87.75 305 ILE A O 1
ATOM 2332 N N . THR A 1 306 ? 25.979 -1.956 -15.528 1.00 85.44 306 THR A N 1
ATOM 2333 C CA . THR A 1 306 ? 26.530 -2.939 -14.576 1.00 85.44 306 THR A CA 1
ATOM 2334 C C . THR A 1 306 ? 25.850 -2.877 -13.209 1.00 85.44 306 THR A C 1
ATOM 2336 O O . THR A 1 306 ? 26.038 -3.772 -12.394 1.00 85.44 306 THR A O 1
ATOM 2339 N N . ASP A 1 307 ? 25.096 -1.808 -12.953 1.00 85.56 307 ASP A N 1
ATOM 2340 C CA . ASP A 1 307 ? 24.340 -1.555 -11.728 1.00 85.56 307 ASP A CA 1
ATOM 2341 C C . ASP A 1 307 ? 23.110 -0.709 -12.087 1.00 85.56 307 ASP A C 1
ATOM 2343 O O . ASP A 1 307 ? 23.247 0.376 -12.654 1.00 85.56 307 ASP A O 1
ATOM 2347 N N . ILE A 1 308 ? 21.909 -1.198 -11.766 1.00 86.56 308 ILE A N 1
ATOM 2348 C CA . ILE A 1 308 ? 20.643 -0.510 -12.065 1.00 86.56 308 ILE A CA 1
ATOM 2349 C C . ILE A 1 308 ? 20.445 0.773 -11.243 1.00 86.56 308 ILE A C 1
ATOM 2351 O O . ILE A 1 308 ? 19.609 1.601 -11.595 1.00 86.56 308 ILE A O 1
ATOM 2355 N N . LYS A 1 309 ? 21.214 0.952 -10.160 1.00 84.81 309 LYS A N 1
ATOM 2356 C CA . LYS A 1 309 ? 21.211 2.159 -9.321 1.00 84.81 309 LYS A CA 1
ATOM 2357 C C . LYS A 1 309 ? 22.258 3.187 -9.766 1.00 84.81 309 LYS A C 1
ATOM 2359 O O . LYS A 1 309 ? 22.353 4.259 -9.167 1.00 84.81 309 LYS A O 1
ATOM 2364 N N . ALA A 1 310 ? 23.055 2.887 -10.795 1.00 87.19 310 ALA A N 1
ATOM 2365 C CA . ALA A 1 310 ? 24.082 3.797 -11.281 1.00 87.19 310 ALA A CA 1
ATOM 2366 C C . ALA A 1 310 ? 23.482 5.062 -11.918 1.00 87.19 310 ALA A C 1
ATOM 2368 O O . ALA A 1 310 ? 22.442 5.038 -12.578 1.00 87.19 310 ALA A O 1
ATOM 2369 N N . SER A 1 311 ? 24.189 6.185 -11.766 1.00 86.94 311 SER A N 1
ATOM 2370 C CA . SER A 1 311 ? 23.809 7.449 -12.405 1.00 86.94 311 SER A CA 1
ATOM 2371 C C . SER A 1 311 ? 23.728 7.296 -13.928 1.00 86.94 311 SER A C 1
ATOM 2373 O O . SER A 1 311 ? 24.651 6.777 -14.558 1.00 86.94 311 SER A O 1
ATOM 2375 N N . GLY A 1 312 ? 22.630 7.770 -14.521 1.00 85.00 312 GLY A N 1
ATOM 2376 C CA . GLY A 1 312 ? 22.363 7.670 -15.959 1.00 85.00 312 GLY A CA 1
ATOM 2377 C C . GLY A 1 312 ? 21.587 6.421 -16.387 1.00 85.00 312 GLY A C 1
ATOM 2378 O O . GLY A 1 312 ? 21.217 6.335 -17.556 1.00 85.00 312 GLY A O 1
ATOM 2379 N N . VAL A 1 313 ? 21.299 5.496 -15.465 1.00 88.12 313 VAL A N 1
ATOM 2380 C CA . VAL A 1 313 ? 20.333 4.415 -15.690 1.00 88.12 313 VAL A CA 1
ATOM 2381 C C . VAL A 1 313 ? 18.923 4.933 -15.414 1.00 88.12 313 VAL A C 1
ATOM 2383 O O . VAL A 1 313 ? 18.686 5.674 -14.461 1.00 88.12 313 VAL A O 1
ATOM 2386 N N . SER A 1 314 ? 17.973 4.584 -16.273 1.00 87.75 314 SER A N 1
ATOM 2387 C CA . SER A 1 314 ? 16.566 4.969 -16.145 1.00 87.75 314 SER A CA 1
ATOM 2388 C C . SER A 1 314 ? 15.665 3.783 -16.447 1.00 87.75 314 SER A C 1
ATOM 2390 O O . SER A 1 314 ? 15.928 3.022 -17.379 1.00 87.75 314 SER A O 1
ATOM 2392 N N . LEU A 1 315 ? 14.589 3.630 -15.676 1.00 87.88 315 LEU A N 1
ATOM 2393 C CA . LEU A 1 315 ? 13.554 2.646 -15.970 1.00 87.88 315 LEU A CA 1
ATOM 2394 C C . LEU A 1 315 ? 12.836 3.048 -17.265 1.00 87.88 315 LEU A C 1
ATOM 2396 O O . LEU A 1 315 ? 12.192 4.092 -17.319 1.00 87.88 315 LEU A O 1
ATOM 2400 N N . ALA A 1 316 ? 12.963 2.225 -18.301 1.00 88.12 316 ALA A N 1
ATOM 2401 C CA . ALA A 1 316 ? 12.350 2.449 -19.605 1.00 88.12 316 ALA A CA 1
ATOM 2402 C C . ALA A 1 316 ? 10.911 1.926 -19.663 1.00 88.12 316 ALA A C 1
ATOM 2404 O O . ALA A 1 316 ? 10.054 2.552 -20.283 1.00 88.12 316 ALA A O 1
ATOM 2405 N N . ALA A 1 317 ? 10.645 0.769 -19.049 1.00 87.19 317 ALA A N 1
ATOM 2406 C CA . ALA A 1 317 ? 9.316 0.167 -19.019 1.00 87.19 317 ALA A CA 1
ATOM 2407 C C . ALA A 1 317 ? 9.173 -0.863 -17.892 1.00 87.19 317 ALA A C 1
ATOM 2409 O O . ALA A 1 317 ? 10.164 -1.411 -17.407 1.00 87.19 317 ALA A O 1
ATOM 2410 N N . ARG A 1 318 ? 7.918 -1.170 -17.551 1.00 86.50 318 ARG A N 1
ATOM 2411 C CA . ARG A 1 318 ? 7.525 -2.353 -16.778 1.00 86.50 318 ARG A CA 1
ATOM 2412 C C . ARG A 1 318 ? 6.670 -3.257 -17.661 1.00 86.50 318 ARG A C 1
ATOM 2414 O O . ARG A 1 318 ? 5.804 -2.761 -18.379 1.00 86.50 318 ARG A O 1
ATOM 2421 N N . ALA A 1 319 ? 6.924 -4.556 -17.625 1.00 85.31 319 ALA A N 1
ATOM 2422 C CA . ALA A 1 319 ? 6.174 -5.564 -18.362 1.00 85.31 319 ALA A CA 1
ATOM 2423 C C . ALA A 1 319 ? 5.620 -6.593 -17.378 1.00 85.31 319 ALA A C 1
ATOM 2425 O O . ALA A 1 319 ? 6.387 -7.203 -16.646 1.00 85.31 319 ALA A O 1
ATOM 2426 N N . THR A 1 320 ? 4.306 -6.786 -17.361 1.00 82.00 320 THR A N 1
ATOM 2427 C CA . THR A 1 320 ? 3.604 -7.723 -16.468 1.00 82.00 320 THR A CA 1
ATOM 2428 C C . THR A 1 320 ? 2.729 -8.672 -17.284 1.00 82.00 320 THR A C 1
ATOM 2430 O O . THR A 1 320 ? 2.649 -8.545 -18.509 1.00 82.00 320 THR A O 1
ATOM 2433 N N . GLY A 1 321 ? 2.098 -9.660 -16.642 1.00 78.06 321 GLY A N 1
ATOM 2434 C CA . GLY A 1 321 ? 1.114 -10.525 -17.309 1.00 78.06 321 GLY A CA 1
ATOM 2435 C C . GLY A 1 321 ? 1.704 -11.358 -18.452 1.00 78.06 321 GLY A C 1
ATOM 2436 O O . GLY A 1 321 ? 1.069 -11.546 -19.489 1.00 78.06 321 GLY A O 1
ATOM 2437 N N . GLY A 1 322 ? 2.955 -11.804 -18.300 1.00 83.06 322 GLY A N 1
ATOM 2438 C CA . GLY A 1 322 ? 3.657 -12.608 -19.304 1.00 83.06 322 GLY A CA 1
ATOM 2439 C C . GLY A 1 322 ? 4.147 -11.831 -20.532 1.00 83.06 322 GLY A C 1
ATOM 2440 O O . GLY A 1 322 ? 4.585 -12.445 -21.505 1.00 83.06 322 GLY A O 1
ATOM 2441 N N . VAL A 1 323 ? 4.101 -10.494 -20.519 1.00 89.94 323 VAL A N 1
ATOM 2442 C CA . VAL A 1 323 ? 4.694 -9.671 -21.581 1.00 89.94 323 VAL A CA 1
ATOM 2443 C C . VAL A 1 323 ? 6.216 -9.845 -21.587 1.00 89.94 323 VAL A C 1
ATOM 2445 O O . VAL A 1 323 ? 6.890 -9.576 -20.598 1.00 89.94 323 VAL A O 1
ATOM 2448 N N . THR A 1 324 ? 6.767 -10.255 -22.732 1.00 93.94 324 THR A N 1
ATOM 2449 C CA . THR A 1 324 ? 8.214 -10.484 -22.929 1.00 93.94 324 THR A CA 1
ATOM 2450 C C . THR A 1 324 ? 8.838 -9.515 -23.937 1.00 93.94 324 THR A C 1
ATOM 2452 O O . THR A 1 324 ? 9.881 -9.797 -24.535 1.00 93.94 324 THR A O 1
ATOM 2455 N N . SER A 1 325 ? 8.165 -8.391 -24.197 1.00 94.44 325 SER A N 1
ATOM 2456 C CA . SER A 1 325 ? 8.679 -7.330 -25.060 1.00 94.44 325 SER A CA 1
ATOM 2457 C C . SER A 1 325 ? 8.048 -5.975 -24.768 1.00 94.44 325 SER A C 1
ATOM 2459 O O . SER A 1 325 ? 6.843 -5.898 -24.541 1.00 94.44 325 SER A O 1
ATOM 2461 N N . VAL A 1 326 ? 8.830 -4.903 -24.883 1.00 92.88 326 VAL A N 1
ATOM 2462 C CA . VAL A 1 326 ? 8.378 -3.512 -24.725 1.00 92.88 326 VAL A CA 1
ATOM 2463 C C . VAL A 1 326 ? 8.931 -2.627 -25.835 1.00 92.88 326 VAL A C 1
ATOM 2465 O O . VAL A 1 326 ? 9.988 -2.903 -26.405 1.00 92.88 326 VAL A O 1
ATOM 2468 N N . TYR A 1 327 ? 8.235 -1.528 -26.119 1.00 90.31 327 TYR A N 1
ATOM 2469 C CA . TYR A 1 327 ? 8.734 -0.475 -26.998 1.00 90.31 327 TYR A CA 1
ATOM 2470 C C . TYR A 1 327 ? 9.230 0.702 -26.166 1.00 90.31 327 TYR A C 1
ATOM 2472 O O . TYR A 1 327 ? 8.461 1.305 -25.423 1.00 90.31 327 TYR A O 1
ATOM 2480 N N . HIS A 1 328 ? 10.497 1.067 -26.337 1.00 87.44 328 HIS A N 1
ATOM 2481 C CA . HIS A 1 328 ? 11.086 2.254 -25.733 1.00 87.44 328 HIS A CA 1
ATOM 2482 C C . HIS A 1 328 ? 11.311 3.327 -26.802 1.00 87.44 328 HIS A C 1
ATOM 2484 O O . HIS A 1 328 ? 12.096 3.150 -27.743 1.00 87.44 328 HIS A O 1
ATOM 2490 N N . LYS A 1 329 ? 10.606 4.453 -26.666 1.00 82.12 329 LYS A N 1
ATOM 2491 C CA . LYS A 1 329 ? 10.839 5.655 -27.468 1.00 82.12 329 LYS A CA 1
ATOM 2492 C C . LYS A 1 329 ? 11.864 6.513 -26.749 1.00 82.12 329 LYS A C 1
ATOM 2494 O O . LYS A 1 329 ? 11.550 7.133 -25.743 1.00 82.12 329 LYS A O 1
ATOM 2499 N N . ILE A 1 330 ? 13.079 6.558 -27.280 1.00 68.44 330 ILE A N 1
ATOM 2500 C CA . ILE A 1 330 ? 14.053 7.550 -26.835 1.00 68.44 330 ILE A CA 1
ATOM 2501 C C . ILE A 1 330 ? 13.552 8.896 -27.357 1.00 68.44 330 ILE A C 1
ATOM 2503 O O . ILE A 1 330 ? 13.316 9.027 -28.561 1.00 68.44 330 ILE A O 1
ATOM 2507 N N . GLU A 1 331 ? 13.398 9.890 -26.484 1.00 63.97 331 GLU A N 1
ATOM 2508 C CA . GLU A 1 331 ? 13.287 11.277 -26.930 1.00 63.97 331 GLU A CA 1
ATOM 2509 C C . GLU A 1 331 ? 14.566 11.610 -27.699 1.00 63.97 331 GLU A C 1
ATOM 2511 O O . GLU A 1 331 ? 15.630 11.800 -27.113 1.00 63.97 331 GLU A O 1
ATOM 2516 N N . VAL A 1 332 ? 14.491 11.552 -29.031 1.00 55.34 332 VAL A N 1
ATOM 2517 C CA . VAL A 1 332 ? 15.668 11.640 -29.894 1.00 55.34 332 VAL A CA 1
ATOM 2518 C C . VAL A 1 332 ? 16.315 13.002 -29.662 1.00 55.34 332 VAL A C 1
ATOM 2520 O O . VAL A 1 332 ? 15.698 14.027 -29.975 1.00 55.34 332 VAL A O 1
ATOM 2523 N N . PRO A 1 333 ? 17.552 13.060 -29.140 1.00 51.91 333 PRO A N 1
ATOM 2524 C CA . PRO A 1 333 ? 18.218 14.333 -28.971 1.00 51.91 333 PRO A CA 1
ATOM 2525 C C . PRO A 1 333 ? 18.430 14.965 -30.348 1.00 51.91 333 PRO A C 1
ATOM 2527 O O . PRO A 1 333 ? 18.643 14.261 -31.338 1.00 51.91 333 PRO A O 1
ATOM 2530 N N . HIS A 1 334 ? 18.352 16.296 -30.417 1.00 52.38 334 HIS A N 1
ATOM 2531 C CA . HIS A 1 334 ? 18.524 17.072 -31.648 1.00 52.38 334 HIS A CA 1
ATOM 2532 C C . HIS A 1 334 ? 19.663 16.508 -32.521 1.00 52.38 334 HIS A C 1
ATOM 2534 O O . HIS A 1 334 ? 20.721 16.161 -31.995 1.00 52.38 334 HIS A O 1
ATOM 2540 N N . ALA A 1 335 ? 19.473 16.454 -33.849 1.00 57.81 335 ALA A N 1
ATOM 2541 C CA . ALA A 1 335 ? 20.328 15.749 -34.825 1.00 57.81 335 ALA A CA 1
ATOM 2542 C C . ALA A 1 335 ? 21.844 16.063 -34.765 1.00 57.81 335 ALA A C 1
ATOM 2544 O O . ALA A 1 335 ? 22.657 15.376 -35.379 1.00 57.81 335 ALA A O 1
ATOM 2545 N N . SER A 1 336 ? 22.237 17.089 -34.013 1.00 58.44 336 SER A N 1
ATOM 2546 C CA . SER A 1 336 ? 23.617 17.402 -33.640 1.00 58.44 336 SER A CA 1
ATOM 2547 C C . SER A 1 336 ? 24.273 16.412 -32.661 1.00 58.44 336 SER A C 1
ATOM 2549 O O . SER A 1 336 ? 25.474 16.526 -32.447 1.00 58.44 336 SER A O 1
ATOM 2551 N N . LEU A 1 337 ? 23.535 15.469 -32.063 1.00 55.53 337 LEU A N 1
ATOM 2552 C CA . LEU A 1 337 ? 24.034 14.506 -31.062 1.00 55.53 337 LEU A CA 1
ATOM 2553 C C . LEU A 1 337 ? 24.256 13.084 -31.624 1.00 55.53 337 LEU A C 1
ATOM 2555 O O . LEU A 1 337 ? 24.107 12.087 -30.925 1.00 55.53 337 LEU A O 1
ATOM 2559 N N . ALA A 1 338 ? 24.610 12.986 -32.906 1.00 54.88 338 ALA A N 1
ATOM 2560 C CA . ALA A 1 338 ? 24.870 11.728 -33.611 1.00 54.88 338 ALA A CA 1
ATOM 2561 C C . ALA A 1 338 ? 25.913 10.806 -32.932 1.00 54.88 338 ALA A C 1
ATOM 2563 O O . ALA A 1 338 ? 26.89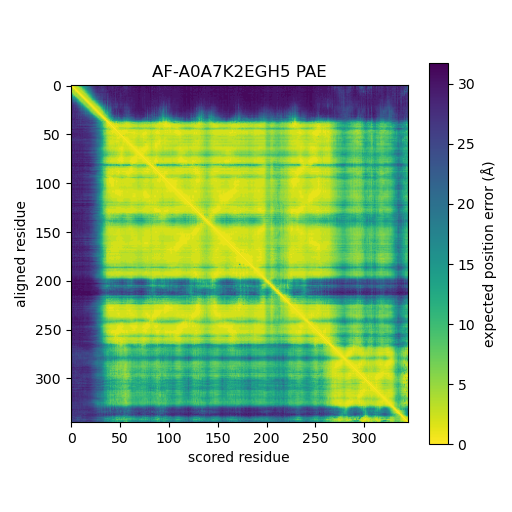0 11.297 -32.370 1.00 54.88 338 ALA A O 1
ATOM 2564 N N . PRO A 1 339 ? 25.851 9.493 -33.225 1.00 61.56 339 PRO A N 1
ATOM 2565 C CA . PRO A 1 339 ? 24.851 8.547 -32.736 1.00 61.56 339 PRO A CA 1
ATOM 2566 C C . PRO A 1 339 ? 25.095 8.182 -31.257 1.00 61.56 339 PRO A C 1
ATOM 2568 O O . PRO A 1 339 ? 26.221 7.886 -30.861 1.00 61.56 339 PRO A O 1
ATOM 2571 N N . LEU A 1 340 ? 24.028 8.150 -30.458 1.00 66.62 340 LEU A N 1
ATOM 2572 C CA . LEU A 1 340 ? 24.061 7.647 -29.083 1.00 66.62 340 LEU A CA 1
ATOM 2573 C C . LEU A 1 340 ? 23.781 6.143 -29.080 1.00 66.62 340 LEU A C 1
ATOM 2575 O O . LEU A 1 340 ? 22.739 5.701 -29.565 1.00 66.62 340 LEU A O 1
ATOM 2579 N N . THR A 1 341 ? 24.705 5.365 -28.523 1.00 75.62 341 THR A N 1
ATOM 2580 C CA . THR A 1 341 ? 24.434 3.969 -28.172 1.00 75.62 341 THR A CA 1
ATOM 2581 C C . THR A 1 341 ? 23.600 3.958 -26.899 1.00 75.62 341 THR A C 1
ATOM 2583 O O . THR A 1 341 ? 23.961 4.611 -25.923 1.00 75.62 341 THR A O 1
ATOM 2586 N N . VAL A 1 342 ? 22.485 3.229 -26.914 1.00 73.69 342 VAL A N 1
ATOM 2587 C CA . VAL A 1 342 ? 21.669 2.984 -25.723 1.00 73.69 342 VAL A CA 1
ATOM 2588 C C . VAL A 1 342 ? 21.729 1.503 -25.389 1.00 73.69 342 VAL A C 1
ATOM 2590 O O . VAL A 1 342 ? 21.493 0.650 -26.244 1.00 73.69 342 VAL A O 1
ATOM 2593 N N . HIS A 1 343 ? 22.071 1.227 -24.141 1.00 79.94 343 HIS A N 1
ATOM 2594 C CA . HIS A 1 343 ? 22.193 -0.088 -23.542 1.00 79.94 343 HIS A CA 1
ATOM 2595 C C . HIS A 1 343 ? 20.910 -0.392 -22.770 1.00 79.94 343 HIS A C 1
ATOM 2597 O O . HIS A 1 343 ? 20.322 0.511 -22.172 1.00 79.94 343 HIS A O 1
ATOM 2603 N N . TYR A 1 344 ? 20.489 -1.656 -22.798 1.00 81.56 344 TYR A N 1
ATOM 2604 C CA . TYR A 1 344 ? 19.321 -2.156 -22.076 1.00 81.56 344 TYR A CA 1
ATOM 2605 C C . TYR A 1 344 ? 19.745 -3.295 -21.157 1.00 81.56 344 TYR A C 1
ATOM 2607 O O . TYR A 1 344 ? 20.619 -4.082 -21.535 1.00 81.56 344 TYR A O 1
ATOM 261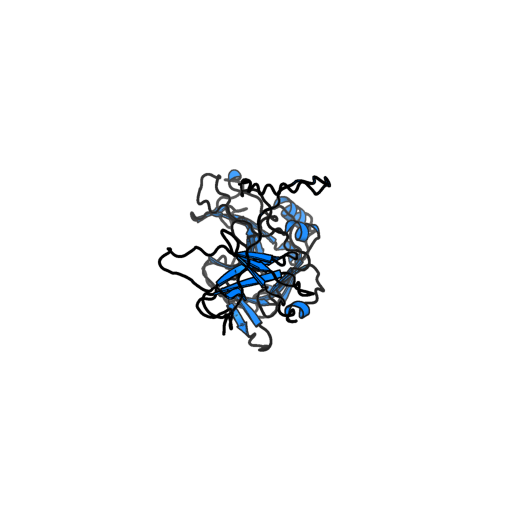5 N N . GLY A 1 345 ? 19.140 -3.353 -19.974 1.00 73.44 345 GLY A N 1
ATOM 2616 C CA . GLY A 1 345 ? 19.474 -4.296 -18.910 1.00 73.44 345 GLY A CA 1
ATOM 2617 C C . GLY A 1 345 ? 18.270 -4.667 -18.073 1.00 73.44 345 GLY A C 1
ATOM 2618 O O . GLY A 1 345 ? 17.304 -3.863 -18.047 1.00 73.44 345 GLY A O 1
#

Secondary structure (DSSP, 8-state):
----------------------------------TTSPPPPB--SSEEEESSSB-TTS-EE-SEEEEETTEEEEEEEEE---TTEEEEEE--TTT-BB-HHHHHHT-EEEEEEEE-GGGTT-TTEEEEEEE-------TTTTS---EEEEEEPPGGG-SSSEEEEEEEPPPSSHHHHHHHHHTT---TTGGGEEEEEEEPTTS-EEBSSTTSSSBTTT-GGG-PPP-GGGEEEEEEEE--SS----EEEEEEEEE-TT--GGGGTSPPPPPEEEEEEE-SS-EEEEEEPPTT-SEEEEEEESS--S-TTSTT-EEEEEEETT--EEEE------GGGPPPP-EE-

Nearest PDB structures (foldseek):
  7ua3-assembly1_B  TM=2.154E-01  e=2.746E-01  Homo sapiens
  7u9x-assembly1_A  TM=2.552E-01  e=1.079E+00  Homo sapiens
  8uxc-assembly1_A  TM=2.449E-01  e=1.766E+00  Homo sapiens
  9e17-assembly1_A  TM=1.853E-01  e=2.198E+00  Oryctolagus cuniculus
  8uxh-assembly1_A  TM=2.050E-01  e=6.939E+00  Homo sapiens

Mean predicted aligned error: 11.32 Å

Foldseek 3Di:
DDDDDDDDDDDDDDDDDDDDDDDDPPPPPPPPPPLVDDFAAACDAKHWQFWQDGDPVQPDWFWDWDQDPVHNVGIWTKDWDDAQDDTFRFDDLSHAHACPVLLVVFWKKKKKKFFALFCQPAPDWWWKWWFHWPPDLDPPLPTRFTWMKTQGDDNVRNPRDIDIDIETDADQWQVRLVVCLVVVVDDDRNNRIDRAAGARPVGAGEGDDPPGHDHCVRCVSNGDGHDSRGTTTTGITRNHRPDGGMMIMHRTIIHDPPDDCVLVVDDFDDWAPWDWDDDPFWIKTFTDDTPSDQKDFKKKALDDPPDCPDPRIDGQDIGGDPDGIDTGGDPDPDPVPPDGDMDMD

Sequence (345 aa):
MAYSKHLFTNLTSAMRHTAFYLFTVTLLLIAATDARGQAGPPLGDDFIFFVNGTNTLVPSFDGNIIEDPADPTNAIVEYVYGNWAFQAFRFPADVGVDLSQNRADGDVLHARIWVDPANAGMPNVQFMFEDKTDGSSADDGSADLPFRLAWRIPESMRDGQWHEVSIPLPPATYTELEDAKTANTLDGLDSLWKYVGAWSSGGFGVGVGDELGPNTVDNPQLWAEFEWTNVQNIGIFFDNNTGGGTIYVDDVYIGAENLDLSVANDPVGAATGVSVTATADSNMVSWMPVEGADGYNVYSSVNDITDIKASGVSLAARATGGVTSVYHKIEVPHASLAPLTVHYG

Solvent-accessible surface area (backbone atoms only — not comparable to full-atom values): 20134 Å² total; per-residue (Å²): 134,89,88,91,87,82,90,82,85,89,81,89,78,88,81,90,80,90,79,90,80,78,93,77,83,81,75,82,71,80,69,86,60,74,71,88,74,62,63,20,60,68,67,62,81,64,38,60,51,29,48,68,47,74,34,85,84,53,77,41,66,64,54,44,81,42,65,31,93,90,40,79,91,41,39,29,36,39,42,71,65,38,76,63,33,75,35,28,46,30,41,55,55,80,40,20,28,16,43,50,62,46,41,72,75,57,28,22,43,34,31,35,39,30,24,32,47,63,36,50,90,50,62,58,42,24,43,33,37,27,24,39,37,77,78,48,72,51,92,81,62,79,32,46,48,36,23,30,40,33,36,52,61,55,70,88,53,24,67,59,46,79,42,84,44,76,32,53,49,69,58,83,41,64,67,55,40,51,51,32,54,74,69,61,74,47,67,81,67,43,62,41,55,40,67,55,36,26,51,42,87,83,73,49,31,31,10,68,46,90,84,45,42,60,25,44,88,82,39,50,80,65,61,76,76,58,47,45,35,20,35,15,34,44,34,46,29,33,63,42,78,88,70,53,39,44,33,38,40,34,57,30,30,40,27,64,97,80,63,72,68,64,64,67,71,52,81,62,67,80,76,44,75,72,46,77,45,80,54,99,77,33,34,38,40,34,41,47,84,45,80,87,52,71,56,47,74,37,33,33,19,73,49,86,77,88,49,85,85,40,91,70,47,42,82,64,48,78,33,51,88,78,50,48,61,51,76,40,64,70,83,75,68,63,86,88,58,74,85,76,64,72,36,73,86

Radius of gyration: 26.46 Å; Cα contacts (8 Å, |Δi|>4): 686; chains: 1; bounding box: 71×43×92 Å